Protein AF-A0A7J4DCW6-F1 (afdb_monomer_lite)

Foldseek 3Di:
DDWDKDAADVCPCVVPQFDPVVPPHTQIKTFDADPVRQDGPDIDGTPPHDPADPLVLLQQQLVLLCVLLVCLLVPQCLPLLLVVLLPQLLCLVLVCVVVVVVVVVVVDPDQLLVSSVVSLVVSLVVSLVVLVVVLVVVQQVSQCVGDDPDNGDPLSNLLSVQSSVLSSLSNLLLSLQLNLLCLLDSPCSSVVSVVLSVVQNVLSLCCLVPVVDPVSVVHLSNLSSLLSLLSCCVSPVNLSVSVVSCVVVVPPRCSSSSHDQRDPQVPPSHSVSSNVVSSVVSVVSSVVSSVSSSVSVVPPPPD

Secondary structure (DSSP, 8-state):
----EEE--SSSTTT----SS-SS-SSEEEEEE-TTSSSEEEEEE-TT---S--HHHHHHHHHHHHHHHHHIIIIIIIIIHHHHHHHHTTHHHHHHHHTTTHHHHTTS---HHHHHHHHHHHHHHHHHHHHHHHHHHHHHHHHHHSSSSSSS-TTHHHHHHHHHHHHHHHHHHHHHHHHHHHHH-TTTHHHHHHHHHHHHHHHHHHHHH-TT-SSGGGSHHHHHHHHHHHHHHHH-TTHHHHHHHHHHHT---SHHHH----S-STTS--HHHHHHHHHHHHHHHHHHHHHHHHHHHHGGG--

Structure (mmCIF, N/CA/C/O backbone):
data_AF-A0A7J4DCW6-F1
#
_entry.id   AF-A0A7J4DCW6-F1
#
loop_
_atom_site.group_PDB
_atom_site.id
_atom_site.type_symbol
_atom_site.label_atom_id
_atom_site.label_alt_id
_atom_site.label_comp_id
_atom_site.label_asym_id
_atom_site.label_entity_id
_atom_site.label_seq_id
_atom_site.pdbx_PDB_ins_code
_atom_site.Cartn_x
_atom_site.Cartn_y
_atom_site.Cartn_z
_atom_site.occupancy
_atom_site.B_iso_or_equiv
_atom_site.auth_seq_id
_atom_site.auth_comp_id
_atom_site.auth_asym_id
_atom_site.auth_atom_id
_atom_site.pdbx_PDB_model_num
ATOM 1 N N . SER A 1 1 ? 9.002 -14.316 -30.686 1.00 31.59 1 SER A N 1
ATOM 2 C CA . SER A 1 1 ? 10.257 -13.685 -30.267 1.00 31.59 1 SER A CA 1
ATOM 3 C C . SER A 1 1 ? 10.303 -12.310 -30.893 1.00 31.59 1 SER A C 1
ATOM 5 O O . SER A 1 1 ? 10.511 -12.196 -32.098 1.00 31.59 1 SER A O 1
ATOM 7 N N . GLU A 1 2 ? 9.981 -11.283 -30.118 1.00 27.67 2 GLU A N 1
ATOM 8 C CA . GLU A 1 2 ? 10.360 -9.926 -30.504 1.00 27.67 2 GLU A CA 1
ATOM 9 C C . GLU A 1 2 ? 11.879 -9.838 -30.350 1.00 27.67 2 GLU A C 1
ATOM 11 O O . GLU A 1 2 ? 12.428 -10.288 -29.349 1.00 27.67 2 GLU A O 1
ATOM 16 N N . ILE A 1 3 ? 12.549 -9.398 -31.410 1.00 38.78 3 ILE A N 1
ATOM 17 C CA . ILE A 1 3 ? 13.992 -9.187 -31.427 1.00 38.78 3 ILE A CA 1
ATOM 18 C C . ILE A 1 3 ? 14.157 -7.707 -31.102 1.00 38.78 3 ILE A C 1
ATOM 20 O O . ILE A 1 3 ? 13.810 -6.865 -31.930 1.00 38.78 3 ILE A O 1
ATOM 24 N N . GLY A 1 4 ? 14.592 -7.391 -29.884 1.00 41.19 4 GLY A N 1
ATOM 25 C CA . GLY A 1 4 ? 15.117 -6.061 -29.596 1.00 41.19 4 GLY A CA 1
ATOM 26 C C . GLY A 1 4 ? 16.449 -5.924 -30.324 1.00 41.19 4 GLY A C 1
ATOM 27 O O . GLY A 1 4 ? 17.291 -6.806 -30.190 1.00 41.19 4 GLY A O 1
ATOM 28 N N . THR A 1 5 ? 16.608 -4.878 -31.127 1.00 44.53 5 THR A N 1
ATOM 29 C CA . THR A 1 5 ? 17.874 -4.524 -31.783 1.00 44.53 5 THR A CA 1
ATOM 30 C C . THR A 1 5 ? 18.268 -3.139 -31.289 1.00 44.53 5 THR A C 1
ATOM 32 O O . THR A 1 5 ? 17.497 -2.194 -31.482 1.00 44.53 5 THR A O 1
ATOM 35 N N . GLU A 1 6 ? 19.432 -3.015 -30.665 1.00 48.97 6 GLU A N 1
ATOM 36 C CA . GLU A 1 6 ? 20.036 -1.734 -30.279 1.00 48.97 6 GLU A CA 1
ATOM 37 C C . GLU A 1 6 ? 21.214 -1.462 -31.230 1.00 48.97 6 GLU A C 1
ATOM 39 O O . GLU A 1 6 ? 21.935 -2.393 -31.589 1.00 48.97 6 GLU A O 1
ATOM 44 N N . ILE A 1 7 ? 21.336 -0.225 -31.726 1.00 50.09 7 ILE A N 1
ATOM 45 C CA . ILE A 1 7 ? 22.366 0.192 -32.693 1.00 50.09 7 ILE A CA 1
ATOM 46 C C . ILE A 1 7 ? 23.368 1.079 -31.945 1.00 50.09 7 ILE A C 1
ATOM 48 O O . ILE A 1 7 ? 22.949 2.060 -31.335 1.00 50.09 7 ILE A O 1
ATOM 52 N N . ASP A 1 8 ? 24.656 0.739 -32.032 1.00 52.12 8 ASP A N 1
ATOM 53 C CA . ASP A 1 8 ? 25.788 1.439 -31.400 1.00 52.12 8 ASP A CA 1
ATOM 54 C C . ASP A 1 8 ? 25.841 2.966 -31.696 1.00 52.12 8 ASP A C 1
ATOM 56 O O . ASP A 1 8 ? 25.678 3.395 -32.844 1.00 52.12 8 ASP A O 1
ATOM 60 N N . ASP A 1 9 ? 26.106 3.775 -30.655 1.00 54.44 9 ASP A N 1
ATOM 61 C CA . ASP A 1 9 ? 26.262 5.248 -30.674 1.00 54.44 9 ASP A CA 1
ATOM 62 C C . ASP A 1 9 ? 27.628 5.735 -30.118 1.00 54.44 9 ASP A C 1
ATOM 64 O O . ASP A 1 9 ? 27.879 6.942 -30.065 1.00 54.44 9 ASP A O 1
ATOM 68 N N . ASP A 1 10 ? 28.556 4.852 -29.714 1.00 54.44 10 ASP A N 1
ATOM 69 C CA . ASP A 1 10 ? 29.892 5.259 -29.231 1.00 54.44 10 ASP A CA 1
ATOM 70 C C . ASP A 1 10 ? 31.011 5.137 -30.288 1.00 54.44 10 ASP A C 1
ATOM 72 O O . ASP A 1 10 ? 32.070 5.775 -30.171 1.00 54.44 10 ASP A O 1
ATOM 76 N N . GLY A 1 11 ? 30.705 4.497 -31.420 1.00 53.34 11 GLY A N 1
ATOM 77 C CA . GLY A 1 11 ? 31.418 4.670 -32.681 1.00 53.34 11 GLY A CA 1
ATOM 78 C C . GLY A 1 11 ? 32.641 3.775 -32.854 1.00 53.34 11 GLY A C 1
ATOM 79 O O . GLY A 1 11 ? 33.440 4.014 -33.771 1.00 53.34 11 GLY A O 1
ATOM 80 N N . ASP A 1 12 ? 32.799 2.743 -32.031 1.00 58.38 12 ASP A N 1
ATOM 81 C CA . ASP A 1 12 ? 33.760 1.667 -32.267 1.00 58.38 12 ASP A CA 1
ATOM 82 C C . ASP A 1 12 ? 33.323 0.753 -33.429 1.00 58.38 12 ASP A C 1
ATOM 84 O O . ASP A 1 12 ? 34.172 0.319 -34.225 1.00 58.38 12 ASP A O 1
ATOM 88 N N . CYS A 1 13 ? 32.016 0.625 -33.661 1.00 56.69 13 CYS A N 1
ATOM 89 C CA . CYS A 1 13 ? 31.442 -0.135 -34.767 1.00 56.69 13 CYS A CA 1
ATOM 90 C C . CYS A 1 13 ? 31.379 0.642 -36.104 1.00 56.69 13 CYS A C 1
ATOM 92 O O . CYS A 1 13 ? 31.080 0.094 -37.170 1.00 56.69 13 CYS A O 1
ATOM 94 N N . LEU A 1 14 ? 31.808 1.913 -36.112 1.00 56.09 14 LEU A N 1
ATOM 95 C CA . LEU A 1 14 ? 32.054 2.696 -37.337 1.00 56.09 14 LEU A CA 1
ATOM 96 C C . LEU A 1 14 ? 33.362 2.310 -38.054 1.00 56.09 14 LEU A C 1
ATOM 98 O O . LEU A 1 14 ? 33.567 2.687 -39.213 1.00 56.09 14 LEU A O 1
ATOM 102 N N . LEU A 1 15 ? 34.273 1.596 -37.381 1.00 57.94 15 LEU A N 1
ATOM 103 C CA . LEU A 1 15 ? 35.588 1.233 -37.924 1.00 57.94 15 LEU A CA 1
ATOM 104 C C . LEU A 1 15 ? 35.603 -0.144 -38.605 1.00 57.94 15 LEU A C 1
ATOM 106 O O . LEU A 1 15 ? 36.366 -0.337 -39.556 1.00 57.94 15 LEU A O 1
ATOM 110 N N . LEU A 1 16 ? 34.769 -1.081 -38.150 1.00 62.56 16 LEU A N 1
ATOM 111 C CA . LEU A 1 16 ? 34.645 -2.444 -38.669 1.00 62.56 16 LEU A CA 1
ATOM 112 C C . LEU A 1 16 ? 33.187 -2.899 -38.535 1.00 62.56 16 LEU A C 1
ATOM 114 O O . LEU A 1 16 ? 32.745 -3.226 -37.445 1.00 62.56 16 LEU A O 1
ATOM 118 N N . MET A 1 17 ? 32.462 -2.946 -39.656 1.00 67.75 17 MET A N 1
ATOM 119 C CA . MET A 1 17 ? 31.100 -3.489 -39.703 1.00 67.75 17 MET A CA 1
ATOM 120 C C . MET A 1 17 ? 31.176 -5.016 -39.626 1.00 67.75 17 MET A C 1
ATOM 122 O O . MET A 1 17 ? 31.390 -5.668 -40.655 1.00 67.75 17 MET A O 1
ATOM 126 N N . ASN A 1 18 ? 31.089 -5.563 -38.414 1.00 68.12 18 ASN A N 1
ATOM 127 C CA . ASN A 1 18 ? 31.086 -7.001 -38.178 1.00 68.12 18 ASN A CA 1
ATOM 128 C C . ASN A 1 18 ? 29.654 -7.512 -37.968 1.00 68.12 18 ASN A C 1
ATOM 130 O O . ASN A 1 18 ? 28.820 -6.776 -37.462 1.00 68.12 18 ASN A O 1
ATOM 134 N N . ASP A 1 19 ? 29.391 -8.739 -38.410 1.00 71.25 19 ASP A N 1
ATOM 135 C CA . ASP A 1 19 ? 28.105 -9.452 -38.298 1.00 71.25 19 ASP A CA 1
ATOM 136 C C . ASP A 1 19 ? 28.452 -10.888 -37.870 1.00 71.25 19 ASP A C 1
ATOM 138 O O . ASP A 1 19 ? 28.440 -11.839 -38.661 1.00 71.25 19 ASP A O 1
ATOM 142 N N . ASP A 1 20 ? 28.932 -11.023 -36.632 1.00 72.00 20 ASP A N 1
ATOM 143 C CA . ASP A 1 20 ? 29.326 -12.312 -36.058 1.00 72.00 20 ASP A CA 1
ATOM 144 C C . ASP A 1 20 ? 28.089 -13.142 -35.699 1.00 72.00 20 ASP A C 1
ATOM 146 O O . ASP A 1 20 ? 28.111 -14.379 -35.777 1.00 72.00 20 ASP A O 1
ATOM 150 N N . ASN A 1 21 ? 26.992 -12.473 -35.347 1.00 71.25 21 ASN A N 1
ATOM 151 C CA . ASN A 1 21 ? 25.720 -13.090 -35.011 1.00 71.25 21 ASN A CA 1
ATOM 152 C C . ASN A 1 21 ? 24.930 -13.563 -36.262 1.00 71.25 21 ASN A C 1
ATOM 154 O O . ASN A 1 21 ? 24.002 -14.370 -36.128 1.00 71.25 21 ASN A O 1
ATOM 158 N N . ASN A 1 22 ? 25.374 -13.186 -37.472 1.00 73.44 22 ASN A N 1
ATOM 159 C CA . ASN A 1 22 ? 24.846 -13.562 -38.792 1.00 73.44 22 ASN A CA 1
ATOM 160 C C . ASN A 1 22 ? 23.353 -13.248 -38.986 1.00 73.44 22 ASN A C 1
ATOM 162 O O . ASN A 1 22 ? 22.637 -13.997 -39.669 1.00 73.44 22 ASN A O 1
ATOM 166 N N . ASN A 1 23 ? 22.856 -12.170 -38.387 1.00 72.94 23 ASN A N 1
ATOM 167 C CA . ASN A 1 23 ? 21.465 -11.748 -38.541 1.00 72.94 23 ASN A CA 1
ATOM 168 C C . ASN A 1 23 ? 21.254 -10.786 -39.730 1.00 72.94 23 ASN A C 1
ATOM 170 O O . ASN A 1 23 ? 20.106 -10.496 -40.086 1.00 72.94 23 ASN A O 1
ATOM 174 N N . GLY A 1 24 ? 22.336 -10.361 -40.394 1.00 72.31 24 GLY A N 1
ATOM 175 C CA . GLY A 1 24 ? 22.314 -9.456 -41.543 1.00 72.31 24 GLY A CA 1
ATOM 176 C C . GLY A 1 24 ? 22.225 -7.971 -41.184 1.00 72.31 24 GLY A C 1
ATOM 177 O O . GLY A 1 24 ? 22.070 -7.145 -42.091 1.00 72.31 24 GLY A O 1
ATOM 178 N N . ILE A 1 25 ? 22.310 -7.631 -39.900 1.00 69.56 25 ILE A N 1
ATOM 179 C CA . ILE A 1 25 ? 22.417 -6.282 -39.356 1.00 69.56 25 ILE A CA 1
ATOM 180 C C . ILE A 1 25 ? 23.803 -6.209 -38.710 1.00 69.56 25 ILE A C 1
ATOM 182 O O . ILE A 1 25 ? 24.016 -6.808 -37.669 1.00 69.56 25 ILE A O 1
ATOM 186 N N . PRO A 1 26 ? 24.773 -5.518 -39.326 1.00 68.69 26 PRO A N 1
ATOM 187 C CA . PRO A 1 26 ? 26.080 -5.390 -38.707 1.00 68.69 26 PRO A CA 1
ATOM 188 C C . PRO A 1 26 ? 25.979 -4.519 -37.455 1.00 68.69 26 PRO A C 1
ATOM 190 O O . PRO A 1 26 ? 25.271 -3.505 -37.487 1.00 68.69 26 PRO A O 1
ATOM 193 N N . CYS A 1 27 ? 26.785 -4.840 -36.445 1.00 68.44 27 CYS A N 1
ATOM 194 C CA . CYS A 1 27 ? 26.952 -4.042 -35.235 1.00 68.44 27 CYS A CA 1
ATOM 195 C C . CYS A 1 27 ? 25.700 -3.985 -34.358 1.00 68.44 27 CYS A C 1
ATOM 197 O O . CYS A 1 27 ? 25.292 -2.900 -33.935 1.00 68.44 27 CYS A O 1
ATOM 199 N N . ASP A 1 28 ? 25.082 -5.138 -34.100 1.00 65.19 28 ASP A N 1
ATOM 200 C CA . ASP A 1 28 ? 23.926 -5.214 -33.215 1.00 65.19 28 ASP A CA 1
ATOM 201 C C . ASP A 1 28 ? 24.014 -6.325 -32.155 1.00 65.19 28 ASP A C 1
ATOM 203 O O . ASP A 1 28 ? 24.876 -7.215 -32.160 1.00 65.19 28 ASP A O 1
ATOM 207 N N . VAL A 1 29 ? 23.107 -6.220 -31.183 1.00 68.50 29 VAL A N 1
ATOM 208 C CA . VAL A 1 29 ? 22.918 -7.205 -30.118 1.00 68.50 29 VAL A CA 1
ATOM 209 C C . VAL A 1 29 ? 21.534 -7.819 -30.245 1.00 68.50 29 VAL A C 1
ATOM 211 O O . VAL A 1 29 ? 20.523 -7.120 -30.314 1.00 68.50 29 VAL A O 1
ATOM 214 N N . ILE A 1 30 ? 21.489 -9.149 -30.237 1.00 70.06 30 ILE A N 1
ATOM 215 C CA . ILE A 1 30 ? 20.264 -9.939 -30.236 1.00 70.06 30 ILE A CA 1
ATOM 216 C C . ILE A 1 30 ? 19.999 -10.435 -28.821 1.00 70.06 30 ILE A C 1
ATOM 218 O O . ILE A 1 30 ? 20.722 -11.283 -28.288 1.00 70.06 30 ILE A O 1
ATOM 222 N N . TRP A 1 31 ? 18.882 -9.984 -28.264 1.00 71.69 31 TRP A N 1
ATOM 223 C CA . TRP A 1 31 ? 18.338 -10.491 -27.010 1.00 71.69 31 TRP A CA 1
ATOM 224 C C . TRP A 1 31 ? 17.365 -11.633 -27.309 1.00 71.69 31 TRP A C 1
ATOM 226 O O . TRP A 1 31 ? 16.289 -11.432 -27.879 1.00 71.69 31 TRP A O 1
ATOM 236 N N . VAL A 1 32 ? 17.739 -12.861 -26.952 1.00 69.94 32 VAL A N 1
ATOM 237 C CA . VAL A 1 32 ? 16.857 -14.024 -27.073 1.00 69.94 32 VAL A CA 1
ATOM 238 C C . VAL A 1 32 ? 16.034 -14.128 -25.798 1.00 69.94 32 VAL A C 1
ATOM 240 O O . VAL A 1 32 ? 16.525 -14.549 -24.752 1.00 69.94 32 VAL A O 1
ATOM 243 N N . LEU A 1 33 ? 14.770 -13.735 -25.905 1.00 71.31 33 LEU A N 1
ATOM 244 C CA . LEU A 1 33 ? 13.794 -13.852 -24.827 1.00 71.31 33 LEU A CA 1
ATOM 245 C C . LEU A 1 33 ? 13.221 -15.278 -24.745 1.00 71.31 33 LEU A C 1
ATOM 247 O O . LEU A 1 33 ? 13.149 -15.982 -25.761 1.00 71.31 33 LEU A O 1
ATOM 251 N N . ASP A 1 34 ? 12.779 -15.686 -23.554 1.00 71.06 34 ASP A N 1
ATOM 252 C CA . ASP A 1 34 ? 12.037 -16.938 -23.345 1.00 71.06 34 ASP A CA 1
ATOM 253 C C . ASP A 1 34 ? 10.701 -16.940 -24.124 1.00 71.06 34 ASP A C 1
ATOM 255 O O . ASP A 1 34 ? 10.259 -15.923 -24.665 1.00 71.06 34 ASP A O 1
ATOM 259 N N . ALA A 1 35 ? 10.031 -18.090 -24.200 1.00 68.94 35 ALA A N 1
ATOM 260 C CA . ALA A 1 35 ? 8.748 -18.274 -24.874 1.00 68.94 35 ALA A CA 1
ATOM 261 C C . ALA A 1 35 ? 7.665 -17.282 -24.408 1.00 68.94 35 ALA A C 1
ATOM 263 O O . ALA A 1 35 ? 6.811 -16.910 -25.217 1.00 68.94 35 ALA A O 1
ATOM 264 N N . ASP A 1 36 ? 7.736 -16.844 -23.149 1.00 61.50 36 ASP A N 1
ATOM 265 C CA . ASP A 1 36 ? 6.826 -15.866 -22.547 1.00 61.50 36 ASP A CA 1
ATOM 266 C C . ASP A 1 36 ? 7.243 -14.402 -22.803 1.00 61.50 36 ASP A C 1
ATOM 268 O O . ASP A 1 36 ? 6.443 -13.498 -22.595 1.00 61.50 36 ASP A O 1
ATOM 272 N N . GLY A 1 37 ? 8.449 -14.153 -23.332 1.00 60.59 37 GLY A N 1
ATOM 273 C CA . GLY A 1 37 ? 8.944 -12.812 -23.674 1.00 60.59 37 GLY A CA 1
ATOM 274 C C . GLY A 1 37 ? 9.479 -11.994 -22.494 1.00 60.59 37 GLY A C 1
ATOM 275 O O . GLY A 1 37 ? 9.937 -10.874 -22.699 1.00 60.59 37 GLY A O 1
ATOM 276 N N . ASP A 1 38 ? 9.455 -12.553 -21.282 1.00 59.94 38 ASP A N 1
ATOM 277 C CA . ASP A 1 38 ? 9.681 -11.803 -20.041 1.00 59.94 38 ASP A CA 1
ATOM 278 C C . ASP A 1 38 ? 11.107 -11.937 -19.472 1.00 59.94 38 ASP A C 1
ATOM 280 O O . ASP A 1 38 ? 11.523 -11.091 -18.683 1.00 59.94 38 ASP A O 1
ATOM 284 N N . GLU A 1 39 ? 11.885 -12.941 -19.887 1.00 61.22 39 GLU A N 1
ATOM 285 C CA . GLU A 1 39 ? 13.240 -13.216 -19.380 1.00 61.22 39 GLU A CA 1
ATOM 286 C C . GLU A 1 39 ? 14.257 -13.334 -20.525 1.00 61.22 39 GLU A C 1
ATOM 288 O O . GLU A 1 39 ? 13.963 -13.934 -21.561 1.00 61.22 39 GLU A O 1
ATOM 293 N N . ILE A 1 40 ? 15.458 -12.773 -20.336 1.00 65.94 40 ILE A N 1
ATOM 294 C CA . ILE A 1 40 ? 16.571 -12.873 -21.292 1.00 65.94 40 ILE A CA 1
ATOM 295 C C . ILE A 1 40 ? 17.283 -14.212 -21.072 1.00 65.94 40 ILE A C 1
ATOM 297 O O . ILE A 1 40 ? 17.908 -14.434 -20.038 1.00 65.94 40 ILE A O 1
ATOM 301 N N . VAL A 1 41 ? 17.200 -15.105 -22.058 1.00 72.25 41 VAL A N 1
ATOM 302 C CA . VAL A 1 41 ? 17.778 -16.458 -21.999 1.00 72.25 41 VAL A CA 1
ATOM 303 C C . VAL A 1 41 ? 19.192 -16.490 -22.573 1.00 72.25 41 VAL A C 1
ATOM 305 O O . VAL A 1 41 ? 20.053 -17.221 -22.083 1.00 72.25 41 VAL A O 1
ATOM 308 N N . GLU A 1 42 ? 19.440 -15.721 -23.631 1.00 70.06 42 GLU A N 1
ATOM 309 C CA . GLU A 1 42 ? 20.725 -15.685 -24.325 1.00 70.06 42 GLU A CA 1
ATOM 310 C C . GLU A 1 42 ? 20.943 -14.297 -24.939 1.00 70.06 42 GLU A C 1
ATOM 312 O O . GLU A 1 42 ? 20.023 -13.716 -25.516 1.00 70.06 42 GLU A O 1
ATOM 317 N N . ILE A 1 43 ? 22.168 -13.787 -24.833 1.00 70.19 43 ILE A N 1
ATOM 318 C CA . ILE A 1 43 ? 22.612 -12.556 -25.491 1.00 70.19 43 ILE A CA 1
ATOM 319 C C . ILE A 1 43 ? 23.593 -12.978 -26.584 1.00 70.19 43 ILE A C 1
ATOM 321 O O . ILE A 1 43 ? 24.572 -13.673 -26.299 1.00 70.19 43 ILE A O 1
ATOM 325 N N . ARG A 1 44 ? 23.317 -12.612 -27.839 1.00 70.94 44 ARG A N 1
ATOM 326 C CA . ARG A 1 44 ? 24.251 -12.794 -28.961 1.00 70.94 44 ARG A CA 1
ATOM 327 C C . ARG A 1 44 ? 24.615 -11.429 -29.517 1.00 70.94 44 ARG A C 1
ATOM 329 O O . ARG A 1 44 ? 23.777 -10.796 -30.149 1.00 70.94 44 ARG A O 1
ATOM 336 N N . ALA A 1 45 ? 25.848 -11.011 -29.287 1.00 65.31 45 ALA A N 1
ATOM 337 C CA . ALA A 1 45 ? 26.368 -9.731 -29.743 1.00 65.31 45 ALA A CA 1
ATOM 338 C C . ALA A 1 45 ? 27.421 -9.918 -30.840 1.00 65.31 45 ALA A C 1
ATOM 340 O O . ALA A 1 45 ? 28.113 -10.943 -30.877 1.00 65.31 45 ALA A O 1
ATOM 341 N N . ASP A 1 46 ? 27.542 -8.923 -31.715 1.00 68.94 46 ASP A N 1
ATOM 342 C CA . ASP A 1 46 ? 28.689 -8.795 -32.611 1.00 68.94 46 ASP A CA 1
ATOM 343 C C . ASP A 1 46 ? 29.942 -8.303 -31.864 1.00 68.94 46 ASP A C 1
ATOM 345 O O . ASP A 1 46 ? 29.871 -7.676 -30.807 1.00 68.94 46 ASP A O 1
ATOM 349 N N . TYR A 1 47 ? 31.130 -8.598 -32.399 1.00 62.56 47 TYR A N 1
ATOM 350 C CA . TYR A 1 47 ? 32.392 -8.154 -31.807 1.00 62.56 47 TYR A CA 1
ATOM 351 C C . TYR A 1 47 ? 32.533 -6.625 -31.804 1.00 62.56 47 TYR A C 1
ATOM 353 O O . TYR A 1 47 ? 32.444 -6.007 -32.863 1.00 62.56 47 TYR A O 1
ATOM 361 N N . LEU A 1 48 ? 32.889 -6.062 -30.637 1.00 56.81 48 LEU A N 1
ATOM 362 C CA . LEU A 1 48 ? 32.999 -4.613 -30.384 1.00 56.81 48 LEU A CA 1
ATOM 363 C C . LEU A 1 48 ? 31.664 -3.874 -30.546 1.00 56.81 48 LEU A C 1
ATOM 365 O O . LEU A 1 48 ? 31.632 -2.787 -31.101 1.00 56.81 48 LEU A O 1
ATOM 369 N N . VAL A 1 49 ? 30.567 -4.483 -30.095 1.00 60.69 49 VAL A N 1
ATOM 370 C CA . VAL A 1 49 ? 29.318 -3.760 -29.851 1.00 60.69 49 VAL A CA 1
ATOM 371 C C . VAL A 1 49 ? 29.210 -3.489 -28.358 1.00 60.69 49 VAL A C 1
ATOM 373 O O . VAL A 1 49 ? 29.505 -4.367 -27.542 1.00 60.69 49 VAL A O 1
ATOM 376 N N . ASN A 1 50 ? 28.801 -2.275 -28.000 1.00 57.53 50 ASN A N 1
ATOM 377 C CA . ASN A 1 50 ? 28.437 -1.957 -26.632 1.00 57.53 50 ASN A CA 1
ATOM 378 C C . ASN A 1 50 ? 27.129 -2.687 -26.278 1.00 57.53 50 ASN A C 1
ATOM 380 O O . ASN A 1 50 ? 26.058 -2.350 -26.778 1.00 57.53 50 ASN A O 1
ATOM 384 N N . GLU A 1 51 ? 27.242 -3.742 -25.469 1.00 57.16 51 GLU A N 1
ATOM 385 C CA . GLU A 1 51 ? 26.112 -4.560 -25.003 1.00 57.16 51 GLU A CA 1
ATOM 386 C C . GLU A 1 51 ? 25.296 -3.867 -23.901 1.00 57.16 51 GLU A C 1
ATOM 388 O O . GLU A 1 51 ? 24.231 -4.362 -23.519 1.00 57.16 51 GLU A O 1
ATOM 393 N N . ASP A 1 52 ? 25.795 -2.742 -23.381 1.00 58.75 52 ASP A N 1
ATOM 394 C CA . ASP A 1 52 ? 25.163 -2.016 -22.296 1.00 58.75 52 ASP A CA 1
ATOM 395 C C . ASP A 1 52 ? 24.023 -1.150 -22.865 1.00 58.75 52 ASP A C 1
ATOM 397 O O . ASP A 1 52 ? 24.269 -0.312 -23.738 1.00 58.75 52 ASP A O 1
ATOM 401 N N . PRO A 1 53 ? 22.781 -1.280 -22.361 1.00 60.25 53 PRO A N 1
ATOM 402 C CA . PRO A 1 53 ? 21.708 -0.370 -22.746 1.00 60.25 53 PRO A CA 1
ATOM 403 C C . PRO A 1 53 ? 22.120 1.063 -22.414 1.00 60.25 53 PRO A C 1
ATOM 405 O O . PRO A 1 53 ? 22.790 1.272 -21.397 1.00 60.25 53 PRO A O 1
ATOM 408 N N . ALA A 1 54 ? 21.690 2.047 -23.212 1.00 67.25 54 ALA A N 1
ATOM 409 C CA . ALA A 1 54 ? 22.035 3.460 -23.015 1.00 67.25 54 ALA A CA 1
ATOM 410 C C . ALA A 1 54 ? 21.974 3.873 -21.525 1.00 67.25 54 ALA A C 1
ATOM 412 O O . ALA A 1 54 ? 20.900 4.134 -20.972 1.00 67.25 54 ALA A O 1
ATOM 413 N N . GLU A 1 55 ? 23.143 3.940 -20.866 1.00 67.69 55 GLU A N 1
ATOM 414 C CA . GLU A 1 55 ? 23.251 3.960 -19.394 1.00 67.69 55 GLU A CA 1
ATOM 415 C C . GLU A 1 55 ? 22.432 5.111 -18.796 1.00 67.69 55 GLU A C 1
ATOM 417 O O . GLU A 1 55 ? 21.746 4.968 -17.784 1.00 67.69 55 GLU A O 1
ATOM 422 N N . SER A 1 56 ? 22.440 6.261 -19.473 1.00 71.00 56 SER A N 1
ATOM 423 C CA . SER A 1 56 ? 21.694 7.449 -19.056 1.00 71.00 56 SER A CA 1
ATOM 424 C C . SER A 1 56 ? 20.168 7.274 -19.084 1.00 71.00 56 SER A C 1
ATOM 426 O O . SER A 1 56 ? 19.481 7.782 -18.192 1.00 71.00 56 SER A O 1
ATOM 428 N N . GLU A 1 57 ? 19.632 6.541 -20.060 1.00 77.12 57 GLU A N 1
ATOM 429 C CA . GLU A 1 57 ? 18.200 6.264 -20.183 1.00 77.12 57 GLU A CA 1
ATOM 430 C C . GLU A 1 57 ? 17.778 5.196 -19.175 1.00 77.12 57 GLU A C 1
ATOM 432 O O . GLU A 1 57 ? 16.805 5.387 -18.439 1.00 77.12 57 GLU A O 1
ATOM 437 N N . TYR A 1 58 ? 18.573 4.130 -19.051 1.00 81.12 58 TYR A N 1
ATOM 438 C CA . TYR A 1 58 ? 18.365 3.083 -18.057 1.00 81.12 58 TYR A CA 1
ATOM 439 C C . TYR A 1 58 ? 18.360 3.645 -16.627 1.00 81.12 58 TYR A C 1
ATOM 441 O O . TYR A 1 58 ? 17.432 3.385 -15.854 1.00 81.12 58 TYR A O 1
ATOM 449 N N . VAL A 1 59 ? 19.358 4.458 -16.262 1.00 81.19 59 VAL A N 1
ATOM 450 C CA . VAL A 1 59 ? 19.444 5.085 -14.933 1.00 81.19 59 VAL A CA 1
ATOM 451 C C . VAL A 1 59 ? 18.266 6.033 -14.706 1.00 81.19 59 VAL A C 1
ATOM 453 O O . VAL A 1 59 ? 17.684 6.039 -13.616 1.00 81.19 59 VAL A O 1
ATOM 456 N N . GLY A 1 60 ? 17.866 6.800 -15.726 1.00 83.31 60 GLY A N 1
ATOM 457 C CA . GLY A 1 60 ? 16.685 7.659 -15.674 1.00 83.31 60 GLY A CA 1
ATOM 458 C C . GLY A 1 60 ? 15.417 6.869 -15.349 1.00 83.31 60 GLY A C 1
ATOM 459 O O . GLY A 1 60 ? 14.732 7.167 -14.366 1.00 83.31 60 GLY A O 1
ATOM 460 N N . GLU A 1 61 ? 15.141 5.820 -16.117 1.00 85.56 61 GLU A N 1
ATOM 461 C CA . GLU A 1 61 ? 13.948 4.985 -15.976 1.00 85.56 61 GLU A CA 1
ATOM 462 C C . GLU A 1 61 ? 13.933 4.194 -14.662 1.00 85.56 61 GLU A C 1
ATOM 464 O O . GLU A 1 61 ? 12.947 4.215 -13.917 1.00 85.56 61 GLU A O 1
ATOM 469 N N . SER A 1 62 ? 15.051 3.551 -14.323 1.00 87.12 62 SER A N 1
ATOM 470 C CA . SER A 1 62 ? 15.206 2.798 -13.079 1.00 87.12 62 SER A CA 1
ATOM 471 C C . SER A 1 62 ? 15.028 3.696 -11.851 1.00 87.12 62 SER A C 1
ATOM 473 O O . SER A 1 62 ? 14.331 3.329 -10.896 1.00 87.12 62 SER A O 1
ATOM 475 N N . SER A 1 63 ? 15.587 4.912 -11.876 1.00 88.19 63 SER A N 1
ATOM 476 C CA . SER A 1 63 ? 15.432 5.873 -10.779 1.00 88.19 63 SER A CA 1
ATOM 477 C C . SER A 1 63 ? 13.982 6.337 -10.614 1.00 88.19 63 SER A C 1
ATOM 479 O O . SER A 1 63 ? 13.493 6.417 -9.483 1.00 88.19 63 SER A O 1
ATOM 481 N N . HIS A 1 64 ? 13.263 6.565 -11.718 1.00 90.88 64 HIS A N 1
ATOM 482 C CA . HIS A 1 64 ? 11.853 6.961 -11.709 1.00 90.88 64 HIS A CA 1
ATOM 483 C C . HIS A 1 64 ? 10.953 5.863 -11.133 1.00 90.88 64 HIS A C 1
ATOM 485 O O . HIS A 1 64 ? 10.173 6.115 -10.208 1.00 90.88 64 HIS A O 1
ATOM 491 N N . ARG A 1 65 ? 11.114 4.615 -11.592 1.00 91.25 65 ARG A N 1
ATOM 492 C CA . ARG A 1 65 ? 10.381 3.459 -11.044 1.00 91.25 65 ARG A CA 1
ATOM 493 C C . ARG A 1 65 ? 10.687 3.254 -9.571 1.00 91.25 65 ARG A C 1
ATOM 495 O O . ARG A 1 65 ? 9.771 3.089 -8.762 1.00 91.25 65 ARG A O 1
ATOM 502 N N . THR A 1 66 ? 11.963 3.338 -9.205 1.00 91.56 66 THR A N 1
ATOM 503 C CA . THR A 1 66 ? 12.386 3.217 -7.810 1.00 91.56 66 THR A CA 1
ATOM 504 C C . THR A 1 66 ? 11.768 4.306 -6.941 1.00 91.56 66 THR A C 1
ATOM 506 O O . THR A 1 66 ? 11.307 4.019 -5.837 1.00 91.56 66 THR A O 1
ATOM 509 N N . PHE A 1 67 ? 11.688 5.544 -7.432 1.00 92.81 67 PHE A N 1
ATOM 510 C CA . PHE A 1 67 ? 11.038 6.634 -6.714 1.00 92.81 67 PHE A CA 1
ATOM 511 C C . PHE A 1 67 ? 9.554 6.347 -6.462 1.00 92.81 67 PHE A C 1
ATOM 513 O O . PHE A 1 67 ? 9.085 6.515 -5.332 1.00 92.81 67 PHE A O 1
ATOM 520 N N . ILE A 1 68 ? 8.817 5.884 -7.475 1.00 94.12 68 ILE A N 1
ATOM 521 C CA . ILE A 1 68 ? 7.386 5.573 -7.349 1.00 94.12 68 ILE A CA 1
ATOM 522 C C . ILE A 1 68 ? 7.168 4.421 -6.363 1.00 94.12 68 ILE A C 1
ATOM 524 O O . ILE A 1 68 ? 6.392 4.558 -5.412 1.00 94.12 68 ILE A O 1
ATOM 528 N N . ILE A 1 69 ? 7.883 3.308 -6.538 1.00 93.56 69 ILE A N 1
ATOM 529 C CA . ILE A 1 69 ? 7.732 2.112 -5.699 1.00 93.56 69 ILE A CA 1
ATOM 530 C C . ILE A 1 69 ? 8.187 2.402 -4.268 1.00 93.56 69 ILE A C 1
ATOM 532 O O . ILE A 1 69 ? 7.464 2.114 -3.311 1.00 93.56 69 ILE A O 1
ATOM 536 N N . GLY A 1 70 ? 9.354 3.027 -4.109 1.00 93.25 70 GLY A N 1
ATOM 537 C CA . GLY A 1 70 ? 9.913 3.388 -2.812 1.00 93.25 70 GLY A CA 1
ATOM 538 C C . GLY A 1 70 ? 9.011 4.351 -2.048 1.00 93.25 70 GLY A C 1
ATOM 539 O O . GLY A 1 70 ? 8.704 4.110 -0.879 1.00 93.25 70 GLY A O 1
ATOM 540 N N . THR A 1 71 ? 8.497 5.392 -2.708 1.00 94.56 71 THR A N 1
ATOM 541 C CA . THR A 1 71 ? 7.551 6.330 -2.083 1.00 94.56 71 THR A CA 1
ATOM 542 C C . THR A 1 71 ? 6.233 5.638 -1.734 1.00 94.56 71 THR A C 1
ATOM 544 O O . THR A 1 71 ? 5.712 5.832 -0.634 1.00 94.56 71 THR A O 1
ATOM 547 N N . GLY A 1 72 ? 5.702 4.787 -2.613 1.00 93.94 72 GLY A N 1
ATOM 548 C CA . GLY A 1 72 ? 4.478 4.029 -2.357 1.00 93.94 72 GLY A CA 1
ATOM 549 C C . GLY A 1 72 ? 4.587 3.094 -1.151 1.00 93.94 72 GLY A C 1
ATOM 550 O O . GLY A 1 72 ? 3.736 3.107 -0.259 1.00 93.94 72 GLY A O 1
ATOM 551 N N . LYS A 1 73 ? 5.668 2.320 -1.069 1.00 94.62 73 LYS A N 1
ATOM 552 C CA . LYS A 1 73 ? 5.902 1.373 0.027 1.00 94.62 73 LYS A CA 1
ATOM 553 C C . LYS A 1 73 ? 6.232 2.076 1.344 1.00 94.62 73 LYS A C 1
ATOM 555 O O . LYS A 1 73 ? 5.590 1.816 2.362 1.00 94.62 73 LYS A O 1
ATOM 560 N N . MET A 1 74 ? 7.207 2.987 1.333 1.00 93.94 74 MET A N 1
ATOM 561 C CA . MET A 1 74 ? 7.697 3.640 2.550 1.00 93.94 74 MET A CA 1
ATOM 562 C C . MET A 1 74 ? 6.717 4.694 3.064 1.00 93.94 74 MET A C 1
ATOM 564 O O . MET A 1 74 ? 6.324 4.660 4.228 1.00 93.94 74 MET A O 1
ATOM 568 N N . ALA A 1 75 ? 6.317 5.644 2.215 1.00 94.38 75 ALA A N 1
ATOM 569 C CA . ALA A 1 75 ? 5.518 6.779 2.657 1.00 94.38 75 ALA A CA 1
ATOM 570 C C . ALA A 1 75 ? 4.039 6.412 2.781 1.00 94.38 75 ALA A C 1
ATOM 572 O O . ALA A 1 75 ? 3.443 6.648 3.830 1.00 94.38 75 ALA A O 1
ATOM 573 N N . PHE A 1 76 ? 3.437 5.814 1.751 1.00 95.44 76 PHE A N 1
ATOM 574 C CA . PHE A 1 76 ? 1.997 5.553 1.763 1.00 95.44 76 PHE A CA 1
ATOM 575 C C . PHE A 1 76 ? 1.624 4.352 2.631 1.00 95.44 76 PHE A C 1
ATOM 577 O O . PHE A 1 76 ? 0.810 4.497 3.541 1.00 95.44 76 PHE A O 1
ATOM 584 N N . VAL A 1 77 ? 2.235 3.187 2.415 1.00 94.50 77 VAL A N 1
ATOM 585 C CA . VAL A 1 77 ? 1.872 1.982 3.176 1.00 94.50 77 VAL A CA 1
ATOM 586 C C . VAL A 1 77 ? 2.464 1.991 4.582 1.00 94.50 77 VAL A C 1
ATOM 588 O O . VAL A 1 77 ? 1.717 1.874 5.553 1.00 94.50 77 VAL A O 1
ATOM 591 N N . MET A 1 78 ? 3.783 2.144 4.725 1.00 93.81 78 MET A N 1
ATOM 592 C CA . MET A 1 78 ? 4.416 1.999 6.040 1.00 93.81 78 MET A CA 1
ATOM 593 C C . MET A 1 78 ? 4.228 3.218 6.942 1.00 93.81 78 MET A C 1
ATOM 595 O O . MET A 1 78 ? 3.866 3.054 8.101 1.00 93.81 78 MET A O 1
ATOM 599 N N . LEU A 1 79 ? 4.436 4.443 6.454 1.00 93.50 79 LEU A N 1
ATOM 600 C CA . LEU A 1 79 ? 4.250 5.626 7.297 1.00 93.50 79 LEU A CA 1
ATOM 601 C C . LEU A 1 79 ? 2.764 5.987 7.431 1.00 93.50 79 LEU A C 1
ATOM 603 O O . LEU A 1 79 ? 2.193 5.886 8.517 1.00 93.50 79 LEU A O 1
ATOM 607 N N . LEU A 1 80 ? 2.106 6.395 6.346 1.00 94.75 80 LEU A N 1
ATOM 608 C CA . LEU A 1 80 ? 0.722 6.869 6.418 1.00 94.75 80 LEU A CA 1
ATOM 609 C C . LEU A 1 80 ? -0.241 5.736 6.804 1.00 94.75 80 LEU A C 1
ATOM 611 O O . LEU A 1 80 ? -1.096 5.935 7.667 1.00 94.75 80 LEU A O 1
ATOM 615 N N . GLY A 1 81 ? -0.063 4.542 6.239 1.00 93.19 81 GLY A N 1
ATOM 616 C CA . GLY A 1 81 ? -0.901 3.380 6.518 1.00 93.19 81 GLY A CA 1
ATOM 617 C C . GLY A 1 81 ? -0.846 2.907 7.972 1.00 93.19 81 GLY A C 1
ATOM 618 O O . GLY A 1 81 ? -1.885 2.519 8.493 1.00 93.19 81 GLY A O 1
ATOM 619 N N . ILE A 1 82 ? 0.298 2.993 8.662 1.00 93.88 82 ILE A N 1
ATOM 620 C CA . ILE A 1 82 ? 0.423 2.577 10.075 1.00 93.88 82 ILE A CA 1
ATOM 621 C C . ILE A 1 82 ? 0.057 3.718 11.034 1.00 93.88 82 ILE A C 1
ATOM 623 O O . ILE A 1 82 ? -0.668 3.498 12.010 1.00 93.88 82 ILE A O 1
ATOM 627 N N . PHE A 1 83 ? 0.537 4.942 10.786 1.00 91.50 83 PHE A N 1
ATOM 628 C CA . PHE A 1 83 ? 0.404 6.042 11.748 1.00 91.50 83 PHE A CA 1
ATOM 629 C C . PHE A 1 83 ? -0.951 6.753 11.694 1.00 91.50 83 PHE A C 1
ATOM 631 O O . PHE A 1 83 ? -1.464 7.142 12.744 1.00 91.50 83 PHE A O 1
ATOM 638 N N . ILE A 1 84 ? -1.579 6.908 10.521 1.00 93.00 84 ILE A N 1
ATOM 639 C CA . ILE A 1 84 ? -2.896 7.566 10.438 1.00 93.00 84 ILE A CA 1
ATOM 640 C C . ILE A 1 84 ? -3.949 6.816 11.277 1.00 93.00 84 ILE A C 1
ATOM 642 O O . ILE A 1 84 ? -4.624 7.459 12.089 1.00 93.00 84 ILE A O 1
ATOM 646 N N . PRO A 1 85 ? -4.109 5.482 11.155 1.00 92.38 85 PRO A N 1
ATOM 647 C CA . PRO A 1 85 ? -5.056 4.749 11.989 1.00 92.38 85 PRO A CA 1
ATOM 648 C C . PRO A 1 85 ? -4.687 4.774 13.475 1.00 92.38 85 PRO A C 1
ATOM 650 O O . PRO A 1 85 ? -5.587 4.800 14.313 1.00 92.38 85 PRO A O 1
ATOM 653 N N . LEU A 1 86 ? -3.393 4.804 13.819 1.00 90.25 86 LEU A N 1
ATOM 654 C CA . LEU A 1 86 ? -2.942 4.852 15.214 1.00 90.25 86 LEU A CA 1
ATOM 655 C C . LEU A 1 86 ? -3.498 6.079 15.950 1.00 90.25 86 LEU A C 1
ATOM 657 O O . LEU A 1 86 ? -3.926 5.960 17.096 1.00 90.25 86 LEU A O 1
ATOM 661 N N . PHE A 1 87 ? -3.523 7.241 15.291 1.00 86.38 87 PHE A N 1
ATOM 662 C CA . PHE A 1 87 ? -4.023 8.478 15.893 1.00 86.38 87 PHE A CA 1
ATOM 663 C C . PHE A 1 87 ? -5.529 8.676 15.713 1.00 86.38 87 PHE A C 1
ATOM 665 O O . PHE A 1 87 ? -6.198 9.121 16.643 1.00 86.38 87 PHE A O 1
ATOM 672 N N . LEU A 1 88 ? -6.078 8.350 14.539 1.00 88.06 88 LEU A N 1
ATOM 673 C CA . LEU A 1 88 ? -7.479 8.644 14.226 1.00 88.06 88 LEU A CA 1
ATOM 674 C C . LEU A 1 88 ? -8.435 7.520 14.625 1.00 88.06 88 LEU A C 1
ATOM 676 O O . LEU A 1 88 ? -9.498 7.809 15.163 1.00 88.06 88 LEU A O 1
ATOM 680 N N . ALA A 1 89 ? -8.091 6.254 14.370 1.00 81.50 89 ALA A N 1
ATOM 681 C CA . ALA A 1 89 ? -9.018 5.136 14.569 1.00 81.50 89 ALA A CA 1
ATOM 682 C C . ALA A 1 89 ? -9.095 4.686 16.034 1.00 81.50 89 ALA A C 1
ATOM 684 O O . ALA A 1 89 ? -10.149 4.262 16.507 1.00 81.50 89 ALA A O 1
ATOM 685 N N . LEU A 1 90 ? -7.993 4.821 16.772 1.00 80.88 90 LEU A N 1
ATOM 686 C CA . LEU A 1 90 ? -7.904 4.432 18.179 1.00 80.88 90 LEU A CA 1
ATOM 687 C C . LEU A 1 90 ? -8.827 5.256 19.093 1.00 80.88 90 LEU A C 1
ATOM 689 O O . LEU A 1 90 ? -9.431 4.709 20.018 1.00 80.88 90 LEU A O 1
ATOM 693 N N . GLY A 1 91 ? -8.958 6.558 18.823 1.00 72.56 91 GLY A N 1
ATOM 694 C CA . GLY A 1 91 ? -9.813 7.471 19.589 1.00 72.56 91 GLY A CA 1
ATOM 695 C C . GLY A 1 91 ? -11.307 7.334 19.280 1.00 72.56 91 GLY A C 1
ATOM 696 O O . GLY A 1 91 ? -12.134 7.803 20.055 1.00 72.56 91 GLY A O 1
ATOM 697 N N . LEU A 1 92 ? -11.683 6.647 18.191 1.00 73.31 92 LEU A N 1
ATOM 698 C CA . LEU A 1 92 ? -13.076 6.605 17.727 1.00 73.31 92 LEU A CA 1
ATOM 699 C C . LEU A 1 92 ? -14.038 6.023 18.753 1.00 73.31 92 LEU A C 1
ATOM 701 O O . LEU A 1 92 ? -15.187 6.433 18.786 1.00 73.31 92 LEU A O 1
ATOM 705 N N . VAL A 1 93 ? -13.622 5.031 19.534 1.00 67.12 93 VAL A N 1
ATOM 706 C CA . VAL A 1 93 ? -14.513 4.323 20.472 1.00 67.12 93 VAL A CA 1
ATOM 707 C C . VAL A 1 93 ? -13.985 4.384 21.902 1.00 67.12 93 VAL A C 1
ATOM 709 O O . VAL A 1 93 ? -14.757 4.302 22.862 1.00 67.12 93 VAL A O 1
ATOM 712 N N . ARG A 1 94 ? -12.673 4.567 22.063 1.00 73.00 94 ARG A N 1
ATOM 713 C CA . ARG A 1 94 ? -12.026 4.591 23.369 1.00 73.00 94 ARG A CA 1
ATOM 714 C C . ARG A 1 94 ? -12.504 5.757 24.229 1.00 73.00 94 ARG A C 1
ATOM 716 O O . ARG A 1 94 ? -12.889 5.510 25.367 1.00 73.00 94 ARG A O 1
ATOM 723 N N . ASP A 1 95 ? -12.536 6.974 23.694 1.00 69.50 95 ASP A N 1
ATOM 724 C CA . ASP A 1 95 ? -12.854 8.171 24.484 1.00 69.50 95 ASP A CA 1
ATOM 725 C C . ASP A 1 95 ? -14.273 8.097 25.070 1.00 69.50 95 ASP A C 1
ATOM 727 O O . ASP A 1 95 ? -14.519 8.487 26.208 1.00 69.50 95 ASP A O 1
ATOM 731 N N . GLU A 1 96 ? -15.219 7.512 24.339 1.00 67.75 96 GLU A N 1
ATOM 732 C CA . GLU A 1 96 ? -16.587 7.288 24.828 1.00 67.75 96 GLU A CA 1
ATOM 733 C 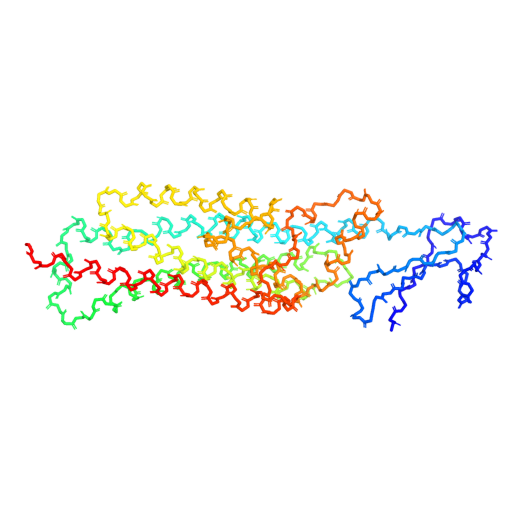C . GLU A 1 96 ? -16.691 6.132 25.828 1.00 67.75 96 GLU A C 1
ATOM 735 O O . GLU A 1 96 ? -17.544 6.147 26.720 1.00 67.75 96 GLU A O 1
ATOM 740 N N . THR A 1 97 ? -15.811 5.139 25.701 1.00 66.94 97 THR A N 1
ATOM 741 C CA . THR A 1 97 ? -15.709 4.028 26.653 1.00 66.94 97 THR A CA 1
ATOM 742 C C . THR A 1 97 ? -15.101 4.501 27.976 1.00 66.94 97 THR A C 1
ATOM 744 O O . THR A 1 97 ? -15.578 4.106 29.037 1.00 66.94 97 THR A O 1
ATOM 747 N N . GLU A 1 98 ? -14.085 5.369 27.938 1.00 67.69 98 GLU A N 1
ATOM 748 C CA . GLU A 1 98 ? -13.458 5.947 29.135 1.00 67.69 98 GLU A CA 1
ATOM 749 C C . GLU A 1 98 ? -14.367 6.957 29.840 1.00 67.69 98 GLU A C 1
ATOM 751 O O . GLU A 1 98 ? -14.453 6.946 31.067 1.00 67.69 98 GLU A O 1
ATOM 756 N N . ASN A 1 99 ? -15.097 7.780 29.083 1.00 68.19 99 ASN A N 1
ATOM 757 C CA . ASN A 1 99 ? -16.005 8.787 29.640 1.00 68.19 99 ASN A CA 1
ATOM 758 C C . ASN A 1 99 ? -17.335 8.205 30.160 1.00 68.19 99 ASN A C 1
ATOM 760 O O . ASN A 1 99 ? -18.166 8.947 30.683 1.00 68.19 99 ASN A O 1
ATOM 764 N N . GLY A 1 100 ? -17.577 6.897 29.999 1.00 66.31 100 GLY A N 1
ATOM 765 C CA . GLY A 1 100 ? -18.806 6.231 30.448 1.00 66.31 100 GLY A CA 1
ATOM 766 C C . GLY A 1 100 ? -20.075 6.683 29.713 1.00 66.31 100 GLY A C 1
ATOM 767 O O . GLY A 1 100 ? -21.184 6.314 30.102 1.00 66.31 100 GLY A O 1
ATOM 768 N N . THR A 1 101 ? -19.942 7.462 28.635 1.00 68.62 101 THR A N 1
ATOM 769 C CA . THR A 1 101 ? -21.078 7.973 27.854 1.00 68.62 101 THR A CA 1
ATOM 770 C C . THR A 1 101 ? -21.676 6.920 26.921 1.00 68.62 101 THR A C 1
ATOM 772 O O . THR A 1 101 ? -22.779 7.104 26.403 1.00 68.62 101 THR A O 1
ATOM 775 N N . LEU A 1 102 ? -21.001 5.776 26.772 1.00 63.59 102 LEU A N 1
ATOM 776 C CA . LEU A 1 102 ? -21.437 4.645 25.957 1.00 63.59 102 LEU A CA 1
ATOM 777 C C . LEU A 1 102 ? -22.834 4.115 26.348 1.00 63.59 102 LEU A C 1
ATOM 779 O O . LEU A 1 102 ? -23.631 3.782 25.469 1.00 63.59 102 LEU A O 1
ATOM 783 N N . HIS A 1 103 ? -23.176 4.096 27.643 1.00 61.59 103 HIS A N 1
ATOM 784 C CA . HIS A 1 103 ? -24.487 3.628 28.121 1.00 61.59 103 HIS A CA 1
ATOM 785 C C . HIS A 1 103 ? -25.654 4.490 27.614 1.00 61.59 103 HIS A C 1
ATOM 787 O O . HIS A 1 103 ? -26.752 3.978 27.395 1.00 61.59 103 HIS A O 1
ATOM 793 N N . TYR A 1 104 ? -25.425 5.785 27.371 1.00 61.81 104 TYR A N 1
ATOM 794 C CA . TYR A 1 104 ? -26.458 6.671 26.833 1.00 61.81 104 TYR A CA 1
ATOM 795 C C . TYR A 1 104 ? -26.742 6.387 25.356 1.00 61.81 104 TYR A C 1
ATOM 797 O O . TYR A 1 104 ? -27.892 6.482 24.927 1.00 61.81 104 TYR A O 1
ATOM 805 N N . LEU A 1 105 ? -25.730 5.982 24.585 1.00 64.94 105 LEU A N 1
ATOM 806 C CA . LEU A 1 105 ? -25.875 5.666 23.161 1.00 64.94 105 LEU A CA 1
ATOM 807 C C . LEU A 1 105 ? -26.489 4.279 22.927 1.00 64.94 105 LEU A C 1
ATOM 809 O O . LEU A 1 105 ? -27.288 4.116 22.005 1.00 64.94 105 LEU A O 1
ATOM 813 N N . LEU A 1 106 ? -26.196 3.313 23.801 1.00 58.50 106 LEU A N 1
ATOM 814 C CA . LEU A 1 106 ? -26.767 1.960 23.755 1.00 58.50 106 LEU A CA 1
ATOM 815 C C . LEU A 1 106 ? -28.202 1.869 24.303 1.00 58.50 106 LEU A C 1
ATOM 817 O O . LEU A 1 106 ? -28.832 0.821 24.198 1.00 58.50 106 LEU A O 1
ATOM 821 N N . SER A 1 107 ? -28.745 2.959 24.859 1.00 62.94 107 SER A N 1
ATOM 822 C CA . SER A 1 107 ? -30.151 3.019 25.288 1.00 62.94 107 SER A CA 1
ATOM 823 C C . SER A 1 107 ? -31.146 2.999 24.114 1.00 62.94 107 SER A C 1
ATOM 825 O O . SER A 1 107 ? -32.324 2.692 24.303 1.00 62.94 107 SER A O 1
ATOM 827 N N . LYS A 1 108 ? -30.680 3.288 22.888 1.00 69.56 108 LYS A N 1
ATOM 828 C CA . LYS A 1 108 ? -31.439 3.100 21.644 1.00 69.56 108 LYS A CA 1
ATOM 829 C C . LYS A 1 108 ? -31.142 1.716 21.055 1.00 69.56 108 LYS A C 1
ATOM 831 O O . LYS A 1 108 ? -29.993 1.284 21.114 1.00 69.56 108 LYS A O 1
ATOM 836 N N . PRO A 1 109 ? -32.129 1.039 20.436 1.00 57.56 109 PRO A N 1
ATOM 837 C CA . PRO A 1 109 ? -31.929 -0.280 19.841 1.00 57.56 109 PRO A CA 1
ATOM 838 C C . PRO A 1 109 ? -31.091 -0.175 18.554 1.00 57.56 109 PRO A C 1
ATOM 840 O O . PRO A 1 109 ? -31.627 -0.193 17.451 1.00 57.56 109 PRO A O 1
ATOM 843 N N . ILE A 1 110 ? -29.772 -0.029 18.700 1.00 68.50 110 ILE A N 1
ATOM 844 C CA . ILE A 1 110 ? -28.778 -0.052 17.619 1.00 68.50 110 ILE A CA 1
ATOM 845 C C . ILE A 1 110 ? -27.940 -1.319 17.782 1.00 68.50 110 ILE A C 1
ATOM 847 O O . ILE A 1 110 ? -27.472 -1.635 18.879 1.00 68.50 110 ILE A O 1
ATOM 851 N N . HIS A 1 111 ? -27.738 -2.060 16.693 1.00 73.81 111 HIS A N 1
ATOM 852 C CA . HIS A 1 111 ? -26.924 -3.266 16.728 1.00 73.81 111 HIS A CA 1
ATOM 853 C C . HIS A 1 111 ? -25.438 -2.902 16.929 1.00 73.81 111 HIS A C 1
ATOM 855 O O . HIS A 1 111 ? -24.886 -2.037 16.255 1.00 73.81 111 HIS A O 1
ATOM 861 N N . ARG A 1 112 ? -24.746 -3.564 17.863 1.00 73.19 112 ARG A N 1
ATOM 862 C CA . ARG A 1 112 ? -23.371 -3.190 18.281 1.00 73.19 112 ARG A CA 1
ATOM 863 C C . ARG A 1 112 ? -22.353 -3.257 17.140 1.00 73.19 112 ARG A C 1
ATOM 865 O O . ARG A 1 112 ? -21.454 -2.427 17.052 1.00 73.19 112 ARG A O 1
ATOM 872 N N . ALA A 1 113 ? -22.524 -4.245 16.260 1.00 70.50 113 ALA A N 1
ATOM 873 C CA . ALA A 1 113 ? -21.728 -4.397 15.044 1.00 70.50 113 ALA A CA 1
ATOM 874 C C . ALA A 1 113 ? -21.818 -3.172 14.140 1.00 70.50 113 ALA A C 1
ATOM 876 O O . ALA A 1 113 ? -20.814 -2.694 13.624 1.00 70.50 113 ALA A O 1
ATOM 877 N N . GLU A 1 114 ? -23.038 -2.675 13.985 1.00 80.75 114 GLU A N 1
ATOM 878 C CA . GLU A 1 114 ? -23.384 -1.582 13.096 1.00 80.75 114 GLU A CA 1
ATOM 879 C C . GLU A 1 114 ? -22.806 -0.260 13.624 1.00 80.75 114 GLU A C 1
ATOM 881 O O . GLU A 1 114 ? -22.241 0.516 12.860 1.00 80.75 114 GLU A O 1
ATOM 886 N N . PHE A 1 115 ? -22.800 -0.065 14.946 1.00 80.81 115 PHE A N 1
ATOM 887 C CA . PHE A 1 115 ? -22.152 1.086 15.579 1.00 80.81 115 PHE A CA 1
ATOM 888 C C . PHE A 1 115 ? -20.638 1.162 15.306 1.00 80.81 115 PHE A C 1
ATOM 890 O O . PHE A 1 115 ? -20.134 2.212 14.903 1.00 80.81 115 PHE A O 1
ATOM 897 N N . ILE A 1 116 ? -19.906 0.057 15.496 1.00 81.50 116 ILE A N 1
ATOM 898 C CA . ILE A 1 116 ? -18.454 0.006 15.232 1.00 81.50 116 ILE A CA 1
ATOM 899 C C . ILE A 1 116 ? -18.180 0.207 13.741 1.00 81.50 116 ILE A C 1
ATOM 901 O O . ILE A 1 116 ? -17.277 0.958 13.370 1.00 81.50 116 ILE A O 1
ATOM 905 N N . LEU A 1 117 ? -18.971 -0.455 12.895 1.00 83.81 117 LEU A N 1
ATOM 906 C CA . LEU A 1 117 ? -18.813 -0.426 11.448 1.00 83.81 117 LEU A CA 1
ATOM 907 C C . LEU A 1 117 ? -19.033 0.989 10.902 1.00 83.81 117 LEU A C 1
ATOM 909 O O . LEU A 1 117 ? -18.202 1.461 10.134 1.00 83.81 117 LEU A O 1
ATOM 913 N N . TYR A 1 118 ? -20.069 1.711 11.339 1.00 86.75 118 TYR A N 1
ATOM 914 C CA . TYR A 1 118 ? -20.302 3.086 10.883 1.00 86.75 118 TYR A CA 1
ATOM 915 C C . TYR A 1 118 ? -19.189 4.053 11.280 1.00 86.75 118 TYR A C 1
ATOM 917 O O . TYR A 1 118 ? -18.815 4.906 10.476 1.00 86.75 118 TYR A O 1
ATOM 925 N N . ARG A 1 119 ? -18.611 3.913 12.477 1.00 86.75 119 ARG A N 1
ATOM 926 C CA . ARG A 1 119 ? -17.457 4.735 12.874 1.00 86.75 119 ARG A CA 1
ATOM 927 C C . ARG A 1 119 ? -16.220 4.411 12.050 1.00 86.75 119 ARG A C 1
ATOM 929 O O . ARG A 1 119 ? -15.541 5.329 11.599 1.00 86.75 119 ARG A O 1
ATOM 936 N N . LEU A 1 120 ? -15.956 3.124 11.822 1.00 88.50 120 LEU A N 1
ATOM 937 C CA . LEU A 1 120 ? -14.838 2.692 10.988 1.00 88.50 120 LEU A CA 1
ATOM 938 C C . LEU A 1 120 ? -15.007 3.175 9.541 1.00 88.50 120 LEU A C 1
ATOM 940 O O . LEU A 1 120 ? -14.048 3.676 8.966 1.00 88.50 120 LEU A O 1
ATOM 944 N N . LEU A 1 121 ? -16.217 3.100 8.977 1.00 90.56 121 LEU A N 1
ATOM 945 C CA . LEU A 1 121 ? -16.521 3.634 7.647 1.00 90.56 121 LEU A CA 1
ATOM 946 C C . LEU A 1 121 ? -16.380 5.156 7.587 1.00 90.56 121 LEU A C 1
ATOM 948 O O . LEU A 1 121 ? -15.836 5.662 6.613 1.00 90.56 121 LEU A O 1
ATOM 952 N N . GLY A 1 122 ? -16.828 5.889 8.609 1.00 90.31 122 GLY A N 1
ATOM 953 C CA . GLY A 1 122 ? -16.650 7.342 8.678 1.00 90.31 122 GLY A CA 1
ATOM 954 C C . GLY A 1 122 ? -15.172 7.742 8.692 1.00 90.31 122 GLY A C 1
ATOM 955 O O . GLY A 1 122 ? -14.760 8.630 7.948 1.00 90.31 122 GLY A O 1
ATOM 956 N N . TYR A 1 123 ? -14.358 7.032 9.475 1.00 93.69 123 TYR A N 1
ATOM 957 C CA . TYR A 1 123 ? -12.903 7.181 9.462 1.00 93.69 123 TYR A CA 1
ATOM 958 C C . TYR A 1 123 ? -12.297 6.837 8.097 1.00 93.69 123 TYR A C 1
ATOM 960 O O . TYR A 1 123 ? -11.512 7.623 7.568 1.00 93.69 123 TYR A O 1
ATOM 968 N N . LEU A 1 124 ? -12.683 5.700 7.512 1.00 93.81 124 LEU A N 1
ATOM 969 C CA . LEU A 1 124 ? -12.163 5.240 6.227 1.00 93.81 124 LEU A CA 1
ATOM 970 C C . LEU A 1 124 ? -12.538 6.200 5.096 1.00 93.81 124 LEU A C 1
ATOM 972 O O . LEU A 1 124 ? -11.734 6.422 4.201 1.00 93.81 124 LEU A O 1
ATOM 976 N N . LEU A 1 125 ? -13.722 6.811 5.148 1.00 94.06 125 LEU A N 1
ATOM 977 C CA . LEU A 1 125 ? -14.134 7.825 4.185 1.00 94.06 125 LEU A CA 1
ATOM 978 C C . LEU A 1 125 ? -13.204 9.036 4.272 1.00 94.06 125 LEU A C 1
ATOM 980 O O . LEU A 1 125 ? -12.661 9.443 3.253 1.00 94.06 125 LEU A O 1
ATOM 984 N N . LEU A 1 126 ? -12.953 9.583 5.464 1.00 94.06 126 LEU A N 1
ATOM 985 C CA . LEU A 1 126 ? -12.074 10.750 5.615 1.00 94.06 126 LEU A CA 1
ATOM 986 C C . LEU A 1 126 ? -10.609 10.431 5.281 1.00 94.06 126 LEU A C 1
ATOM 988 O O . LEU A 1 126 ? -10.007 11.094 4.440 1.00 94.06 126 LEU A O 1
ATOM 992 N N . ALA A 1 127 ? -10.034 9.406 5.911 1.00 94.38 127 ALA A N 1
ATOM 993 C CA . ALA A 1 127 ? -8.635 9.039 5.712 1.00 94.38 127 ALA A CA 1
ATOM 994 C C . ALA A 1 127 ? -8.384 8.467 4.308 1.00 94.38 127 ALA A C 1
ATOM 996 O O . ALA A 1 127 ? -7.408 8.828 3.657 1.00 94.38 127 ALA A O 1
ATOM 997 N N . GLY A 1 128 ? -9.281 7.616 3.810 1.00 94.56 128 GLY A N 1
ATOM 998 C CA . GLY A 1 128 ? -9.179 7.018 2.483 1.00 94.56 128 GLY A CA 1
ATOM 999 C C . GLY A 1 128 ? -9.322 8.045 1.366 1.00 94.56 128 GLY A C 1
ATOM 1000 O O . GLY A 1 128 ? -8.512 8.037 0.445 1.00 94.56 128 GLY A O 1
ATOM 1001 N N . THR A 1 129 ? -10.279 8.979 1.452 1.00 95.19 129 THR A N 1
ATOM 1002 C CA . THR A 1 129 ? -10.381 10.061 0.451 1.00 95.19 129 THR A CA 1
ATOM 1003 C C . THR A 1 129 ? -9.150 10.960 0.461 1.00 95.19 129 THR A C 1
ATOM 1005 O O . THR A 1 129 ? -8.648 11.293 -0.609 1.00 95.19 129 THR A O 1
ATOM 1008 N N . TYR A 1 130 ? -8.610 11.288 1.640 1.00 95.31 130 TYR A N 1
ATOM 1009 C CA . TYR A 1 130 ? -7.356 12.031 1.756 1.00 95.31 130 TYR A CA 1
ATOM 1010 C C . TYR A 1 130 ? -6.197 11.315 1.047 1.00 95.31 130 TYR A C 1
ATOM 1012 O O . TYR A 1 130 ? -5.509 11.927 0.231 1.00 95.31 130 TYR A O 1
ATOM 1020 N N . ILE A 1 131 ? -6.023 10.010 1.286 1.00 96.12 131 ILE A N 1
ATOM 1021 C CA . ILE A 1 131 ? -4.994 9.210 0.609 1.00 96.12 131 ILE A CA 1
ATOM 1022 C C . ILE A 1 131 ? -5.221 9.156 -0.900 1.00 96.12 131 ILE A C 1
ATOM 1024 O O . ILE A 1 131 ? -4.276 9.371 -1.650 1.00 96.12 131 ILE A O 1
ATOM 1028 N N . LEU A 1 132 ? -6.447 8.910 -1.365 1.00 95.69 132 LEU A N 1
ATOM 1029 C CA . LEU A 1 132 ? -6.736 8.835 -2.799 1.00 95.69 132 LEU A CA 1
ATOM 1030 C C . LEU A 1 132 ? -6.435 10.157 -3.513 1.00 95.69 132 LEU A C 1
ATOM 1032 O O . LEU A 1 132 ? -5.867 10.143 -4.601 1.00 95.69 132 LEU A O 1
ATOM 1036 N N . VAL A 1 133 ? -6.747 11.299 -2.894 1.00 96.62 133 VAL A N 1
ATOM 1037 C CA . VAL A 1 133 ? -6.390 12.614 -3.445 1.00 96.62 133 VAL A CA 1
ATOM 1038 C C . VAL A 1 133 ? -4.872 12.780 -3.518 1.00 96.62 133 VAL A C 1
ATOM 1040 O O . VAL A 1 133 ? -4.365 13.191 -4.559 1.00 96.62 133 VAL A O 1
ATOM 1043 N N . LEU A 1 134 ? -4.133 12.428 -2.460 1.00 95.94 134 LEU A N 1
ATOM 1044 C CA . LEU A 1 134 ? -2.668 12.496 -2.474 1.00 95.94 134 LEU A CA 1
ATOM 1045 C C . LEU A 1 134 ? -2.049 11.590 -3.541 1.00 95.94 134 LEU A C 1
ATOM 1047 O O . LEU A 1 134 ? -1.129 12.008 -4.235 1.00 95.94 134 LEU A O 1
ATOM 1051 N N . VAL A 1 135 ? -2.567 10.373 -3.692 1.00 95.94 135 VAL A N 1
ATOM 1052 C CA . VAL A 1 135 ? -2.119 9.415 -4.707 1.00 95.94 135 VAL A CA 1
ATOM 1053 C C . VAL A 1 135 ? -2.347 9.961 -6.111 1.00 95.94 135 VAL A C 1
ATOM 1055 O O . VAL A 1 135 ? -1.444 9.894 -6.935 1.00 95.94 135 VAL A O 1
ATOM 1058 N N . LEU A 1 136 ? -3.514 10.549 -6.386 1.00 94.69 136 LEU A N 1
ATOM 1059 C CA . LEU A 1 136 ? -3.797 11.157 -7.688 1.00 94.69 136 LEU A CA 1
ATOM 1060 C C . LEU A 1 136 ? -2.896 12.365 -7.972 1.00 94.69 136 LEU A C 1
ATOM 1062 O O . LEU A 1 136 ? -2.458 12.546 -9.107 1.00 94.69 136 LEU A O 1
ATOM 1066 N N . LEU A 1 137 ? -2.588 13.173 -6.954 1.00 95.06 137 LEU A N 1
ATOM 1067 C CA . LEU A 1 137 ? -1.636 14.277 -7.089 1.00 95.06 137 LEU A CA 1
ATOM 1068 C C . LEU A 1 137 ? -0.221 13.766 -7.378 1.00 95.06 137 LEU A C 1
ATOM 1070 O O . LEU A 1 137 ? 0.441 14.295 -8.266 1.00 95.06 137 LEU A O 1
ATOM 1074 N N . MET A 1 138 ? 0.230 12.726 -6.676 1.00 94.38 138 MET A N 1
ATOM 1075 C CA . MET A 1 138 ? 1.536 12.114 -6.926 1.00 94.38 138 MET A CA 1
ATOM 1076 C C . MET A 1 138 ? 1.604 11.457 -8.303 1.00 94.38 138 MET A C 1
ATOM 1078 O O . MET A 1 138 ? 2.604 11.632 -8.996 1.00 94.38 138 MET A O 1
ATOM 1082 N N . ALA A 1 139 ? 0.538 10.780 -8.735 1.00 93.06 139 ALA A N 1
ATOM 1083 C CA . ALA A 1 139 ? 0.427 10.230 -10.081 1.00 93.06 139 ALA A CA 1
ATOM 1084 C C . ALA A 1 139 ? 0.584 11.323 -11.138 1.00 93.06 139 ALA A C 1
ATOM 1086 O O . ALA A 1 139 ? 1.368 11.168 -12.065 1.00 93.06 139 ALA A O 1
ATOM 1087 N N . LEU A 1 140 ? -0.087 12.464 -10.957 1.00 92.00 140 LEU A N 1
ATOM 1088 C CA . LEU A 1 140 ? 0.038 13.594 -11.871 1.00 92.00 140 LEU A CA 1
ATOM 1089 C C . LEU A 1 140 ? 1.462 14.169 -11.889 1.00 92.00 140 LEU A C 1
ATOM 1091 O O . LEU A 1 140 ? 2.006 14.402 -12.960 1.00 92.00 140 LEU A O 1
ATOM 1095 N N . ILE A 1 141 ? 2.070 14.398 -10.721 1.00 92.56 141 ILE A N 1
ATOM 1096 C CA . ILE A 1 141 ? 3.411 14.997 -10.622 1.00 92.56 141 ILE A CA 1
ATOM 1097 C C . ILE A 1 141 ? 4.468 14.073 -11.231 1.00 92.56 141 ILE A C 1
ATOM 1099 O O . ILE A 1 141 ? 5.288 14.520 -12.026 1.00 92.56 141 ILE A O 1
ATOM 1103 N N . THR A 1 142 ? 4.445 12.790 -10.877 1.00 90.56 142 THR A N 1
ATOM 1104 C CA . THR A 1 142 ? 5.415 11.814 -11.396 1.00 90.56 142 THR A CA 1
ATOM 1105 C C . THR A 1 142 ? 5.229 11.580 -12.889 1.00 90.56 142 THR A C 1
ATOM 1107 O O . THR A 1 142 ? 6.214 11.557 -13.612 1.00 90.56 142 THR A O 1
ATOM 1110 N N . SER A 1 143 ? 3.991 11.553 -13.379 1.00 88.62 143 SER A N 1
ATOM 1111 C CA . SER A 1 143 ? 3.693 11.440 -14.810 1.00 88.62 143 SER A CA 1
ATOM 1112 C C . SER A 1 143 ? 4.207 12.622 -15.653 1.00 88.62 143 SER A C 1
ATOM 1114 O O . SER A 1 143 ? 4.437 12.451 -16.847 1.00 88.62 143 SER A O 1
ATOM 1116 N N . LEU A 1 144 ? 4.389 13.805 -15.047 1.00 88.00 144 LEU A N 1
ATOM 1117 C CA . LEU A 1 144 ? 4.931 15.007 -15.704 1.00 88.00 144 LEU A CA 1
ATOM 1118 C C . LEU A 1 144 ? 6.464 15.100 -15.650 1.00 88.00 144 LEU A C 1
ATOM 1120 O O . LEU A 1 144 ? 7.056 15.797 -16.468 1.00 88.00 144 LEU A O 1
ATOM 1124 N N . ILE A 1 145 ? 7.089 14.485 -14.642 1.00 86.88 145 ILE A N 1
ATOM 1125 C CA . ILE A 1 145 ? 8.545 14.536 -14.403 1.00 86.88 145 ILE A CA 1
ATOM 1126 C C . ILE A 1 145 ? 9.248 13.291 -14.964 1.00 86.88 145 ILE A C 1
ATOM 1128 O O . ILE A 1 145 ? 10.460 13.318 -15.163 1.00 86.88 145 ILE A O 1
ATOM 1132 N N . GLY A 1 146 ? 8.501 12.209 -15.196 1.00 80.81 146 GLY A N 1
ATOM 1133 C CA . GLY A 1 146 ? 9.047 10.935 -15.638 1.00 80.81 146 GLY A CA 1
ATOM 1134 C C . GLY A 1 146 ? 9.821 11.041 -16.957 1.00 80.81 146 GLY A C 1
ATOM 1135 O O . GLY A 1 146 ? 9.456 11.844 -17.820 1.00 80.81 146 GLY A O 1
ATOM 1136 N N . PRO A 1 147 ? 10.879 10.232 -17.126 1.00 75.81 147 PRO A N 1
ATOM 1137 C CA . PRO A 1 147 ? 11.625 10.167 -18.374 1.00 75.81 147 PRO A CA 1
ATOM 1138 C C . PRO A 1 147 ? 10.722 9.641 -19.501 1.00 75.81 147 PRO A C 1
ATOM 1140 O O . PRO A 1 147 ? 9.899 8.741 -19.293 1.00 75.81 147 PRO A O 1
ATOM 1143 N N . GLY A 1 148 ? 10.851 10.243 -20.685 1.00 69.31 148 GLY A N 1
ATOM 1144 C CA . GLY A 1 148 ? 10.141 9.845 -21.899 1.00 69.31 148 GLY A CA 1
ATOM 1145 C C . GLY A 1 148 ? 9.834 11.007 -22.847 1.00 69.31 148 GLY A C 1
ATOM 1146 O O . GLY A 1 148 ? 9.874 12.179 -22.479 1.00 69.31 148 GLY A O 1
ATOM 1147 N N . GLU A 1 149 ? 9.469 10.662 -24.080 1.00 69.19 149 GLU A N 1
ATOM 1148 C CA . GLU A 1 149 ? 9.140 11.620 -25.151 1.00 69.19 149 GLU A CA 1
ATOM 1149 C C . GLU A 1 149 ? 7.740 12.252 -24.996 1.00 69.19 149 GLU A C 1
ATOM 1151 O O . GLU A 1 149 ? 7.404 13.259 -25.625 1.00 69.19 149 GLU A O 1
ATOM 1156 N N . SER A 1 150 ? 6.877 11.658 -24.164 1.00 76.88 150 SER A N 1
ATOM 1157 C CA . SER A 1 150 ? 5.499 12.113 -23.955 1.00 76.88 150 SER A CA 1
ATOM 1158 C C . SER A 1 150 ? 5.375 13.081 -22.779 1.00 76.88 150 SER A C 1
ATOM 1160 O O . SER A 1 150 ? 5.857 12.791 -21.691 1.00 76.88 150 SER A O 1
ATOM 1162 N N . LEU A 1 151 ? 4.604 14.163 -22.946 1.00 72.19 151 LEU A N 1
ATOM 1163 C CA . LEU A 1 151 ? 4.338 15.141 -21.876 1.00 72.19 151 LEU A CA 1
ATOM 1164 C C . LEU A 1 151 ? 3.601 14.564 -20.651 1.00 72.19 151 LEU A C 1
ATOM 1166 O O . LEU A 1 151 ? 3.685 15.143 -19.573 1.00 72.19 151 LEU A O 1
ATOM 1170 N N . ILE A 1 152 ? 2.814 13.494 -20.822 1.00 79.50 152 ILE A N 1
ATOM 1171 C CA . ILE A 1 152 ? 2.087 12.823 -19.735 1.00 79.50 152 ILE A CA 1
ATOM 1172 C C . ILE A 1 152 ? 2.225 11.318 -19.928 1.00 79.50 152 ILE A C 1
ATOM 1174 O O . ILE A 1 152 ? 1.664 10.746 -20.868 1.00 79.50 152 ILE A O 1
ATOM 1178 N N . ARG A 1 153 ? 2.918 10.672 -18.995 1.00 81.19 153 ARG A N 1
ATOM 1179 C CA . ARG A 1 153 ? 3.099 9.225 -18.972 1.00 81.19 153 ARG A CA 1
ATOM 1180 C C . ARG A 1 153 ? 1.939 8.527 -18.261 1.00 81.19 153 ARG A C 1
ATOM 1182 O O . ARG A 1 153 ? 1.863 8.492 -17.034 1.00 81.19 153 ARG A O 1
ATOM 1189 N N . LEU A 1 154 ? 1.006 7.968 -19.032 1.00 84.12 154 LEU A N 1
ATOM 1190 C CA . LEU A 1 154 ? -0.187 7.303 -18.487 1.00 84.12 154 LEU A CA 1
ATOM 1191 C C . LEU A 1 154 ? 0.092 5.921 -17.868 1.00 84.12 154 LEU A C 1
ATOM 1193 O O . LEU A 1 154 ? -0.742 5.436 -17.104 1.00 84.12 154 LEU A O 1
ATOM 1197 N N . SER A 1 155 ? 1.251 5.309 -18.141 1.00 84.44 155 SER A N 1
ATOM 1198 C CA . SER A 1 155 ? 1.646 4.015 -17.558 1.00 84.44 155 SER A CA 1
ATOM 1199 C C . SER A 1 155 ? 1.820 4.053 -16.041 1.00 84.44 155 SER A C 1
ATOM 1201 O O . SER A 1 155 ? 1.760 3.012 -15.397 1.00 84.44 155 SER A O 1
ATOM 1203 N N . ASP A 1 156 ? 2.022 5.235 -15.459 1.00 88.75 156 ASP A N 1
ATOM 1204 C CA . ASP A 1 156 ? 2.331 5.374 -14.032 1.00 88.75 156 ASP A CA 1
ATOM 1205 C C . ASP A 1 156 ? 1.052 5.423 -13.181 1.00 88.75 156 ASP A C 1
ATOM 1207 O O . ASP A 1 156 ? 1.057 5.105 -11.989 1.00 88.75 156 ASP A O 1
ATOM 1211 N N . PHE A 1 157 ? -0.080 5.779 -13.799 1.00 91.81 157 PHE A N 1
ATOM 1212 C CA . PHE A 1 157 ? -1.374 5.885 -13.125 1.00 91.81 157 PHE A CA 1
ATOM 1213 C C . PHE A 1 157 ? -1.856 4.556 -12.525 1.00 91.81 157 PHE A C 1
ATOM 1215 O O . PHE A 1 157 ? -2.272 4.570 -11.365 1.00 91.81 157 PHE A O 1
ATOM 1222 N N . PRO A 1 158 ? -1.810 3.411 -13.238 1.00 93.00 158 PRO A N 1
ATOM 1223 C CA . PRO A 1 158 ? -2.170 2.116 -12.665 1.00 93.00 158 PRO A CA 1
ATOM 1224 C C . PRO A 1 158 ? -1.378 1.765 -11.400 1.00 93.00 158 PRO A C 1
ATOM 1226 O O . PRO A 1 158 ? -1.975 1.311 -10.422 1.00 93.00 158 PRO A O 1
ATOM 1229 N N . VAL A 1 159 ? -0.066 2.035 -11.378 1.00 94.38 159 VAL A N 1
ATOM 1230 C CA . VAL A 1 159 ? 0.793 1.763 -10.213 1.00 94.38 159 VAL A CA 1
ATOM 1231 C C . VAL A 1 159 ? 0.370 2.619 -9.026 1.00 94.38 159 VAL A C 1
ATOM 1233 O O . VAL A 1 159 ? 0.126 2.095 -7.938 1.00 94.38 159 VAL A O 1
ATOM 1236 N N . TRP A 1 160 ? 0.184 3.923 -9.236 1.00 95.75 160 TRP A N 1
ATOM 1237 C CA . TRP A 1 160 ? -0.283 4.823 -8.184 1.00 95.75 160 TRP A CA 1
ATOM 1238 C C . TRP A 1 160 ? -1.671 4.458 -7.666 1.00 95.75 160 TRP A C 1
ATOM 1240 O O . TRP A 1 160 ? -1.866 4.378 -6.454 1.00 95.75 160 TRP A O 1
ATOM 1250 N N . LEU A 1 161 ? -2.630 4.176 -8.548 1.00 95.00 161 LEU A N 1
ATOM 1251 C CA . LEU A 1 161 ? -3.965 3.730 -8.142 1.00 95.00 161 LEU A CA 1
ATOM 1252 C C . LEU A 1 161 ? -3.902 2.434 -7.331 1.00 95.00 161 LEU A C 1
ATOM 1254 O O . LEU A 1 161 ? -4.622 2.295 -6.341 1.00 95.00 161 LEU A O 1
ATOM 1258 N N . GLY A 1 162 ? -3.011 1.519 -7.701 1.00 94.38 162 GLY A N 1
ATOM 1259 C CA . GLY A 1 162 ? -2.770 0.299 -6.951 1.00 94.38 162 GLY A CA 1
ATOM 1260 C C . GLY A 1 162 ? -2.154 0.527 -5.572 1.00 94.38 162 GLY A C 1
ATOM 1261 O O . GLY A 1 162 ? -2.634 -0.048 -4.595 1.00 94.38 162 GLY A O 1
ATOM 1262 N N . ILE A 1 163 ? -1.173 1.428 -5.456 1.00 95.94 163 ILE A N 1
ATOM 1263 C CA . ILE A 1 163 ? -0.623 1.888 -4.168 1.00 95.94 163 ILE A CA 1
ATOM 1264 C C . ILE A 1 163 ? -1.732 2.512 -3.312 1.00 95.94 163 ILE A C 1
ATOM 1266 O O . ILE A 1 163 ? -1.836 2.225 -2.118 1.00 95.94 163 ILE A O 1
ATOM 1270 N N . GLY A 1 164 ? -2.593 3.340 -3.907 1.00 95.81 164 GLY A N 1
ATOM 1271 C CA . GLY A 1 164 ? -3.731 3.941 -3.219 1.00 95.81 164 GLY A CA 1
ATOM 1272 C C . GLY A 1 164 ? -4.714 2.899 -2.703 1.00 95.81 164 GLY A C 1
ATOM 1273 O O . GLY A 1 164 ? -5.117 2.961 -1.542 1.00 95.81 164 GLY A O 1
ATOM 1274 N N . LEU A 1 165 ? -5.042 1.899 -3.519 1.00 95.69 165 LEU A N 1
ATOM 1275 C CA . LEU A 1 165 ? -5.918 0.802 -3.120 1.00 95.69 165 LEU A CA 1
ATOM 1276 C C . LEU A 1 165 ? -5.290 -0.040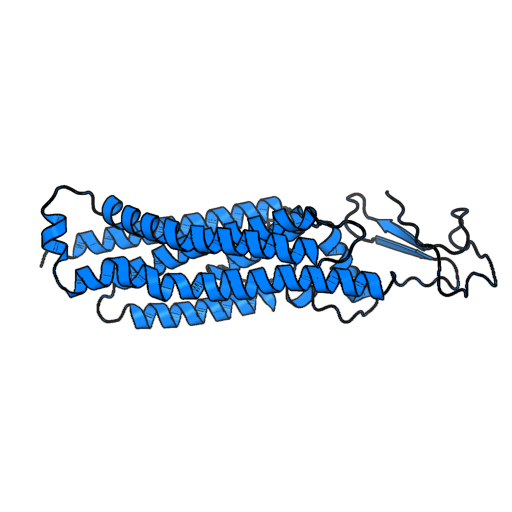 -2.000 1.00 95.69 165 LEU A C 1
ATOM 1278 O O . LEU A 1 165 ? -5.966 -0.316 -1.008 1.00 95.69 165 LEU A O 1
ATOM 1282 N N . ALA A 1 166 ? -3.998 -0.372 -2.100 1.00 96.19 166 ALA A N 1
ATOM 1283 C CA . ALA A 1 166 ? -3.263 -1.079 -1.048 1.00 96.19 166 ALA A CA 1
ATOM 1284 C C . ALA A 1 166 ? -3.313 -0.293 0.265 1.00 96.19 166 ALA A C 1
ATOM 1286 O O . ALA A 1 166 ? -3.659 -0.830 1.315 1.00 96.19 166 ALA A O 1
ATOM 1287 N N . THR A 1 167 ? -3.053 1.012 0.193 1.00 96.19 167 THR A N 1
ATOM 1288 C CA . THR A 1 167 ? -3.051 1.897 1.359 1.00 96.19 167 THR A CA 1
ATOM 1289 C C . THR A 1 167 ? -4.439 1.997 1.989 1.00 96.19 167 THR A C 1
ATOM 1291 O O . THR A 1 167 ? -4.554 1.938 3.208 1.00 96.19 167 THR A O 1
ATOM 1294 N N . VAL A 1 168 ? -5.517 2.083 1.204 1.00 96.56 168 VAL A N 1
ATOM 1295 C CA . VAL A 1 168 ? -6.891 2.101 1.739 1.00 96.56 168 VAL A CA 1
ATOM 1296 C C . VAL A 1 168 ? -7.237 0.786 2.447 1.00 96.56 168 VAL A C 1
ATOM 1298 O O . VAL A 1 168 ? -7.828 0.818 3.528 1.00 96.56 168 VAL A O 1
ATOM 1301 N N . LEU A 1 169 ? -6.837 -0.364 1.896 1.00 96.38 169 LEU A N 1
ATOM 1302 C CA . LEU A 1 169 ? -7.020 -1.662 2.559 1.00 96.38 169 LEU A CA 1
ATOM 1303 C C . LEU A 1 169 ? -6.220 -1.755 3.863 1.00 96.38 169 LEU A C 1
ATOM 1305 O O . LEU A 1 169 ? -6.727 -2.253 4.867 1.00 96.38 169 LEU A O 1
ATOM 1309 N N . VAL A 1 170 ? -5.002 -1.219 3.876 1.00 96.56 170 VAL A N 1
ATOM 1310 C CA . VAL A 1 170 ? -4.154 -1.125 5.070 1.00 96.56 170 VAL A CA 1
ATOM 1311 C C . VAL A 1 170 ? -4.775 -0.222 6.133 1.00 96.56 170 VAL A C 1
ATOM 1313 O O . VAL A 1 170 ? -4.851 -0.614 7.297 1.00 96.56 170 VAL A O 1
ATOM 1316 N N . LEU A 1 171 ? -5.292 0.949 5.746 1.00 96.12 171 LEU A N 1
ATOM 1317 C CA . LEU A 1 171 ? -6.014 1.844 6.652 1.00 96.12 171 LEU A CA 1
ATOM 1318 C C . LEU A 1 171 ? -7.237 1.150 7.256 1.00 96.12 171 LEU A C 1
ATOM 1320 O O . LEU A 1 171 ? -7.504 1.303 8.447 1.00 96.12 171 LEU A O 1
ATOM 1324 N N . ALA A 1 172 ? -7.964 0.358 6.466 1.00 95.50 172 ALA A N 1
ATOM 1325 C CA . ALA A 1 172 ? -9.066 -0.443 6.980 1.00 95.50 172 ALA A CA 1
ATOM 1326 C C . ALA A 1 172 ? -8.569 -1.500 7.981 1.00 95.50 172 ALA A C 1
ATOM 1328 O O . ALA A 1 172 ? -9.156 -1.642 9.056 1.00 95.50 172 ALA A O 1
ATOM 1329 N N . ALA A 1 173 ? -7.495 -2.229 7.656 1.00 95.81 173 ALA A N 1
ATOM 1330 C CA . ALA A 1 173 ? -6.968 -3.324 8.471 1.00 95.81 173 ALA A CA 1
ATOM 1331 C C . ALA A 1 173 ? -6.419 -2.828 9.811 1.00 95.81 173 ALA A C 1
ATOM 1333 O O . ALA A 1 173 ? -6.869 -3.280 10.868 1.00 95.81 173 ALA A O 1
ATOM 1334 N N . TYR A 1 174 ? -5.521 -1.844 9.789 1.00 95.31 174 TYR A N 1
ATOM 1335 C CA . TYR A 1 174 ? -4.993 -1.231 11.006 1.00 95.31 174 TYR A CA 1
ATOM 1336 C C . TYR A 1 174 ? -6.043 -0.408 11.745 1.00 95.31 174 TYR A C 1
ATOM 1338 O O . TYR A 1 174 ? -6.072 -0.427 12.973 1.00 95.31 174 TYR A O 1
ATOM 1346 N N . GLY A 1 175 ? -6.947 0.270 11.034 1.00 92.88 175 GLY A N 1
ATOM 1347 C CA . GLY A 1 175 ? -8.060 0.989 11.648 1.00 92.88 175 GLY A CA 1
ATOM 1348 C C . GLY A 1 175 ? -8.962 0.059 12.455 1.00 92.88 175 GLY A C 1
ATOM 1349 O O . GLY A 1 175 ? -9.295 0.364 13.600 1.00 92.88 175 GLY A O 1
ATOM 1350 N N . ALA A 1 176 ? -9.300 -1.111 11.906 1.00 92.50 176 ALA A N 1
ATOM 1351 C CA . ALA A 1 176 ? -10.044 -2.139 12.625 1.00 92.50 176 ALA A CA 1
ATOM 1352 C C . ALA A 1 176 ? -9.230 -2.701 13.803 1.00 92.50 176 ALA A C 1
ATOM 1354 O O . ALA A 1 176 ? -9.741 -2.772 14.921 1.00 92.50 176 ALA A O 1
ATOM 1355 N N . LEU A 1 177 ? -7.958 -3.042 13.585 1.00 93.00 177 LEU A N 1
ATOM 1356 C CA . LEU A 1 177 ? -7.072 -3.592 14.612 1.00 93.00 177 LEU A CA 1
ATOM 1357 C C . LEU A 1 177 ? -6.914 -2.635 15.804 1.00 93.00 177 LEU A C 1
ATOM 1359 O O . LEU A 1 177 ? -7.214 -3.014 16.935 1.00 93.00 177 LEU A O 1
ATOM 1363 N N . TYR A 1 178 ? -6.521 -1.380 15.587 1.00 92.25 178 TYR A N 1
ATOM 1364 C CA . TYR A 1 178 ? -6.304 -0.431 16.683 1.00 92.25 178 TYR A CA 1
ATOM 1365 C C . TYR A 1 178 ? -7.595 -0.055 17.396 1.00 92.25 178 TYR A C 1
ATOM 1367 O O . TYR A 1 178 ? -7.609 0.031 18.625 1.00 92.25 178 TYR A O 1
ATOM 1375 N N . ASN A 1 179 ? -8.698 0.093 16.661 1.00 89.12 179 ASN A N 1
ATOM 1376 C CA . ASN A 1 179 ? -10.000 0.321 17.275 1.00 89.12 179 ASN A CA 1
ATOM 1377 C C . ASN A 1 179 ? -10.368 -0.847 18.209 1.00 89.12 179 ASN A C 1
ATOM 1379 O O . ASN A 1 179 ? -10.758 -0.638 19.356 1.00 89.12 179 ASN A O 1
ATOM 1383 N N . THR A 1 180 ? -10.177 -2.093 17.766 1.00 88.38 180 THR A N 1
ATOM 1384 C CA . THR A 1 180 ? -10.508 -3.278 18.578 1.00 88.38 180 THR A CA 1
ATOM 1385 C C . THR A 1 180 ? -9.609 -3.419 19.802 1.00 88.38 180 THR A C 1
ATOM 1387 O O . THR A 1 180 ? -10.110 -3.687 20.894 1.00 88.38 180 THR A O 1
ATOM 1390 N N . LEU A 1 181 ? -8.308 -3.149 19.679 1.00 88.06 181 LEU A N 1
ATOM 1391 C CA . LEU A 1 181 ? -7.391 -3.120 20.821 1.00 88.06 181 LEU A CA 1
ATOM 1392 C C . LEU A 1 181 ? -7.746 -2.021 21.824 1.00 88.06 181 LEU A C 1
ATOM 1394 O O . LEU A 1 181 ? -7.715 -2.270 23.032 1.00 88.06 181 LEU A O 1
ATOM 1398 N N . GLY A 1 182 ? -8.136 -0.838 21.340 1.00 83.44 182 GLY A N 1
ATOM 1399 C CA . GLY A 1 182 ? -8.635 0.256 22.173 1.00 83.44 182 GLY A CA 1
ATOM 1400 C C . GLY A 1 182 ? -9.860 -0.145 22.998 1.00 83.44 182 GLY A C 1
ATOM 1401 O O . GLY A 1 182 ? -9.962 0.215 24.170 1.00 83.44 182 GLY A O 1
ATOM 1402 N N . MET A 1 183 ? -10.754 -0.962 22.434 1.00 81.19 183 MET A N 1
ATOM 1403 C CA . MET A 1 183 ? -11.914 -1.496 23.157 1.00 81.19 183 MET A CA 1
ATOM 1404 C C . MET A 1 183 ? -11.527 -2.580 24.170 1.00 81.19 183 MET A C 1
ATOM 1406 O O . MET A 1 183 ? -11.961 -2.542 25.328 1.00 81.19 183 MET A O 1
ATOM 1410 N N . VAL A 1 184 ? -10.732 -3.570 23.744 1.00 84.12 184 VAL A N 1
ATOM 1411 C CA . VAL A 1 184 ? -10.342 -4.725 24.573 1.00 84.12 184 VAL A CA 1
ATOM 1412 C C . VAL A 1 184 ? -9.527 -4.270 25.784 1.00 84.12 184 VAL A C 1
ATOM 1414 O O . VAL A 1 184 ? -9.779 -4.747 26.890 1.00 84.12 184 VAL A O 1
ATOM 1417 N N . PHE A 1 185 ? -8.647 -3.279 25.622 1.00 81.94 185 PHE A N 1
ATOM 14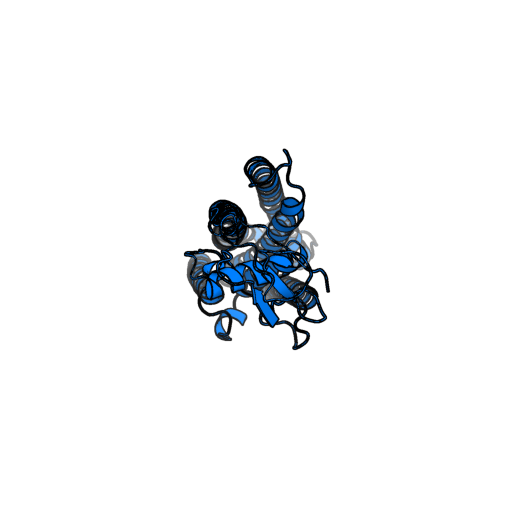18 C CA . PHE A 1 185 ? -7.792 -2.758 26.690 1.00 81.94 185 PHE A CA 1
ATOM 1419 C C . PHE A 1 185 ? -7.932 -1.230 26.849 1.00 81.94 185 PHE A C 1
ATOM 1421 O O . PHE A 1 185 ? -7.060 -0.496 26.400 1.00 81.94 185 PHE A O 1
ATOM 1428 N N . PRO A 1 186 ? -8.950 -0.708 27.561 1.00 73.06 186 PRO A N 1
ATOM 1429 C CA . PRO A 1 186 ? -9.207 0.735 27.637 1.00 73.06 186 PRO A CA 1
ATOM 1430 C C . PRO A 1 186 ? -8.026 1.528 28.206 1.00 73.06 186 PRO A C 1
ATOM 1432 O O . PRO A 1 186 ? -7.619 2.532 27.642 1.00 73.06 186 PRO A O 1
ATOM 1435 N N . LYS A 1 187 ? -7.403 1.029 29.283 1.00 76.94 187 LYS A N 1
ATOM 1436 C CA . LYS A 1 187 ? -6.294 1.725 29.959 1.00 76.94 187 LYS A CA 1
ATOM 1437 C C . LYS A 1 187 ? -4.946 1.589 29.243 1.00 76.94 187 LYS A C 1
ATOM 1439 O O . LYS A 1 187 ? -4.136 2.508 29.299 1.00 76.94 187 LYS A O 1
ATOM 1444 N N . TYR A 1 188 ? -4.696 0.451 28.589 1.00 81.56 188 TYR A N 1
ATOM 1445 C CA . TYR A 1 188 ? -3.384 0.110 28.012 1.00 81.56 188 TYR A CA 1
ATOM 1446 C C . TYR A 1 188 ? -3.374 0.021 26.479 1.00 81.56 188 TYR A C 1
ATOM 1448 O O . TYR A 1 188 ? -2.334 -0.266 25.889 1.00 81.56 188 TYR A O 1
ATOM 1456 N N . GLY A 1 189 ? -4.503 0.290 25.820 1.00 79.88 189 GLY A N 1
ATOM 1457 C CA . GLY A 1 189 ? -4.687 0.083 24.384 1.00 79.88 189 GLY A CA 1
ATOM 1458 C C . GLY A 1 189 ? -3.691 0.861 23.531 1.00 79.88 189 GLY A C 1
ATOM 1459 O O . GLY A 1 189 ? -3.116 0.284 22.617 1.00 79.88 189 GLY A O 1
ATOM 1460 N N . VAL A 1 190 ? -3.395 2.122 23.882 1.00 84.69 190 VAL A N 1
ATOM 1461 C CA . VAL A 1 190 ? -2.370 2.927 23.180 1.00 84.69 190 VAL A CA 1
ATOM 1462 C C . VAL A 1 190 ? -0.999 2.257 23.222 1.00 84.69 190 VAL A C 1
ATOM 1464 O O . VAL A 1 190 ? -0.364 2.138 22.181 1.00 84.69 190 VAL A O 1
ATOM 1467 N N . TYR A 1 191 ? -0.550 1.777 24.385 1.00 88.12 191 TYR A N 1
ATOM 1468 C CA . TYR A 1 191 ? 0.767 1.143 24.495 1.00 88.12 191 TYR A CA 1
ATOM 1469 C C . TYR A 1 191 ? 0.855 -0.126 23.642 1.00 88.12 191 TYR A C 1
ATOM 1471 O O . TYR A 1 191 ? 1.848 -0.326 22.949 1.00 88.12 191 TYR A O 1
ATOM 1479 N N . MET A 1 192 ? -0.207 -0.937 23.622 1.00 87.81 192 MET A N 1
ATOM 1480 C CA . MET A 1 192 ? -0.280 -2.121 22.758 1.00 87.81 192 MET A CA 1
ATOM 1481 C C . MET A 1 192 ? -0.266 -1.752 21.271 1.00 87.81 192 MET A C 1
ATOM 1483 O O . MET A 1 192 ? 0.431 -2.398 20.493 1.00 87.81 192 MET A O 1
ATOM 1487 N N . CYS A 1 193 ? -0.982 -0.694 20.877 1.00 90.19 193 CYS A N 1
ATOM 1488 C CA . CYS A 1 193 ? -0.986 -0.218 19.493 1.00 90.19 193 CYS A CA 1
ATOM 1489 C C . CYS A 1 193 ? 0.391 0.305 19.067 1.00 90.19 193 CYS A C 1
ATOM 1491 O O . CYS A 1 193 ? 0.798 0.061 17.941 1.00 90.19 193 CYS A O 1
ATOM 1493 N N . ILE A 1 194 ? 1.137 0.962 19.963 1.00 91.00 194 ILE A N 1
ATOM 1494 C CA . ILE A 1 194 ? 2.512 1.404 19.687 1.00 91.00 194 ILE A CA 1
ATOM 1495 C C . ILE A 1 194 ? 3.439 0.200 19.491 1.00 91.00 194 ILE A C 1
ATOM 1497 O O . ILE A 1 194 ? 4.195 0.172 18.525 1.00 91.00 194 ILE A O 1
ATOM 1501 N N . VAL A 1 195 ? 3.373 -0.807 20.370 1.00 93.25 195 VAL A N 1
ATOM 1502 C CA . VAL A 1 195 ? 4.193 -2.025 20.240 1.00 93.25 195 VAL A CA 1
ATOM 1503 C C . VAL A 1 195 ? 3.897 -2.744 18.924 1.00 93.25 195 VAL A C 1
ATOM 1505 O O . VAL A 1 195 ? 4.827 -3.137 18.224 1.00 93.25 195 VAL A O 1
ATOM 1508 N N . ILE A 1 196 ? 2.619 -2.863 18.555 1.00 92.75 196 ILE A N 1
ATOM 1509 C CA . ILE A 1 196 ? 2.220 -3.446 17.269 1.00 92.75 196 ILE A CA 1
ATOM 1510 C C . ILE A 1 196 ? 2.667 -2.561 16.104 1.00 92.75 196 ILE A C 1
ATOM 1512 O O . ILE A 1 196 ? 3.195 -3.085 15.137 1.00 92.75 196 ILE A O 1
ATOM 1516 N N . GLY A 1 197 ? 2.556 -1.237 16.197 1.00 92.31 197 GLY A N 1
ATOM 1517 C CA . GLY A 1 197 ? 3.047 -0.329 15.158 1.00 92.31 197 GLY A CA 1
ATOM 1518 C C . GLY A 1 197 ? 4.549 -0.492 14.897 1.00 92.31 197 GLY A C 1
ATOM 1519 O O . GLY A 1 197 ? 4.968 -0.543 13.744 1.00 92.31 197 GLY A O 1
ATOM 1520 N N . VAL A 1 198 ? 5.356 -0.655 15.953 1.00 94.38 198 VAL A N 1
ATOM 1521 C CA . VAL A 1 198 ? 6.793 -0.956 15.825 1.00 94.38 198 VAL A CA 1
ATOM 1522 C C . VAL A 1 198 ? 7.016 -2.333 15.200 1.00 94.38 198 VAL A C 1
ATOM 1524 O O . VAL A 1 198 ? 7.842 -2.457 14.300 1.00 94.38 198 VAL A O 1
ATOM 1527 N N . TRP A 1 199 ? 6.278 -3.357 15.639 1.00 93.94 199 TRP A N 1
ATOM 1528 C CA . TRP A 1 199 ? 6.338 -4.695 15.041 1.00 93.94 199 TRP A CA 1
ATOM 1529 C C . TRP A 1 199 ? 6.047 -4.658 13.536 1.00 93.94 199 TRP A C 1
ATOM 1531 O O . TRP A 1 199 ? 6.827 -5.175 12.743 1.00 93.94 199 TRP A O 1
ATOM 1541 N N . GLU A 1 200 ? 4.965 -3.997 13.137 1.00 94.56 200 GLU A N 1
ATOM 1542 C CA . GLU A 1 200 ? 4.516 -3.901 11.748 1.00 94.56 200 GLU A CA 1
ATOM 1543 C C . GLU A 1 200 ? 5.498 -3.122 10.871 1.00 94.56 200 GLU A C 1
ATOM 1545 O O . GLU A 1 200 ? 5.738 -3.503 9.723 1.00 94.56 200 GLU A O 1
ATOM 1550 N N . PHE A 1 201 ? 6.118 -2.075 11.422 1.00 92.75 201 PHE A N 1
ATOM 1551 C CA . PHE A 1 201 ? 7.179 -1.334 10.747 1.00 92.75 201 PHE A CA 1
ATOM 1552 C C . PHE A 1 201 ? 8.415 -2.212 10.511 1.00 92.75 201 PHE A C 1
ATOM 1554 O O . PHE A 1 201 ? 8.949 -2.260 9.405 1.00 92.75 201 PHE A O 1
ATOM 1561 N N . VAL A 1 202 ? 8.846 -2.962 11.531 1.00 93.00 202 VAL A N 1
ATOM 1562 C CA . VAL A 1 202 ? 9.989 -3.879 11.426 1.00 93.00 202 VAL A CA 1
ATOM 1563 C C . VAL A 1 202 ? 9.702 -4.999 10.420 1.00 93.00 202 VAL A C 1
ATOM 1565 O O . VAL A 1 202 ? 10.553 -5.288 9.582 1.00 93.00 202 VAL A O 1
ATOM 1568 N N . MET A 1 203 ? 8.505 -5.589 10.436 1.00 92.19 203 MET A N 1
ATOM 1569 C CA . MET A 1 203 ? 8.107 -6.624 9.470 1.00 92.19 203 MET A CA 1
ATOM 1570 C C . MET A 1 203 ? 8.002 -6.095 8.033 1.00 92.19 203 MET A C 1
ATOM 1572 O O . MET A 1 203 ? 8.338 -6.815 7.090 1.00 92.19 203 MET A O 1
ATOM 1576 N N . GLY A 1 204 ? 7.613 -4.830 7.858 1.00 90.00 204 GLY A N 1
ATOM 1577 C CA . GLY A 1 204 ? 7.628 -4.166 6.554 1.00 90.00 204 GLY A CA 1
ATOM 1578 C C . GLY A 1 204 ? 9.048 -4.059 5.993 1.00 90.00 204 GLY A C 1
ATOM 1579 O O . GLY A 1 204 ? 9.301 -4.469 4.863 1.00 90.00 204 GLY A O 1
ATOM 1580 N N . MET A 1 205 ? 10.006 -3.635 6.823 1.00 89.44 205 MET A N 1
ATOM 1581 C CA . MET A 1 205 ? 11.428 -3.593 6.451 1.00 89.44 205 MET A CA 1
ATOM 1582 C C . MET A 1 205 ? 12.012 -4.987 6.174 1.00 89.44 205 MET A C 1
ATOM 1584 O O . MET A 1 205 ? 12.805 -5.158 5.246 1.00 89.44 205 MET A O 1
ATOM 1588 N N . PHE A 1 206 ? 11.612 -6.003 6.945 1.00 89.25 206 PHE A N 1
ATOM 1589 C CA . PHE A 1 206 ? 12.000 -7.389 6.669 1.00 89.25 206 PHE A CA 1
ATOM 1590 C C . PHE A 1 206 ? 11.450 -7.892 5.335 1.00 89.25 206 PHE A C 1
ATOM 1592 O O . PHE A 1 206 ? 12.161 -8.596 4.634 1.00 89.25 206 PHE A O 1
ATOM 1599 N N . THR A 1 207 ? 10.233 -7.504 4.952 1.00 88.50 207 THR A N 1
ATOM 1600 C CA . THR A 1 207 ? 9.653 -7.899 3.657 1.00 88.50 207 THR A CA 1
ATOM 1601 C C . THR A 1 207 ? 10.462 -7.357 2.481 1.00 88.50 207 THR A C 1
ATOM 1603 O O . THR A 1 207 ? 10.605 -8.049 1.484 1.00 88.50 207 THR A O 1
ATOM 1606 N N . MET A 1 208 ? 11.018 -6.149 2.603 1.00 86.06 208 MET A N 1
ATOM 1607 C CA . MET A 1 208 ? 11.849 -5.549 1.551 1.00 86.06 208 MET A CA 1
ATOM 1608 C C . MET A 1 208 ? 13.254 -6.156 1.475 1.00 86.06 208 MET A C 1
ATOM 1610 O O . MET A 1 208 ? 13.844 -6.234 0.407 1.00 86.06 208 MET A O 1
ATOM 1614 N N . THR A 1 209 ? 13.817 -6.557 2.615 1.00 84.12 209 THR A N 1
ATOM 1615 C CA . THR A 1 209 ? 15.206 -7.043 2.680 1.00 84.12 209 THR A CA 1
ATOM 1616 C C . THR A 1 209 ? 15.318 -8.557 2.523 1.00 84.12 209 THR A C 1
ATOM 1618 O O . THR A 1 209 ? 16.316 -9.050 2.005 1.00 84.12 209 THR A O 1
ATOM 1621 N N . LEU A 1 210 ? 14.315 -9.302 2.989 1.00 82.81 210 LEU A N 1
ATOM 1622 C CA . LEU A 1 210 ? 14.286 -10.762 3.055 1.00 82.81 210 LEU A CA 1
ATOM 1623 C C . LEU A 1 210 ? 12.870 -11.271 2.714 1.00 82.81 210 LEU A C 1
ATOM 1625 O O . LEU A 1 210 ? 12.143 -11.729 3.601 1.00 82.81 210 LEU A O 1
ATOM 1629 N N . PRO A 1 211 ? 12.469 -11.238 1.432 1.00 72.38 211 PRO A N 1
ATOM 1630 C CA . PRO A 1 211 ? 11.111 -11.580 0.996 1.00 72.38 211 PRO A CA 1
ATOM 1631 C C . PRO A 1 211 ? 10.796 -13.076 1.155 1.00 72.38 211 PRO A C 1
ATOM 1633 O O . PRO A 1 211 ? 9.638 -13.464 1.267 1.00 72.38 211 PRO A O 1
ATOM 1636 N N . SER A 1 212 ? 11.825 -13.929 1.186 1.00 73.94 212 SER A N 1
ATOM 1637 C CA . SER A 1 212 ? 11.701 -15.381 1.353 1.00 73.94 212 SER A CA 1
ATOM 1638 C C . SER A 1 212 ? 11.462 -15.809 2.802 1.00 73.94 212 SER A C 1
ATOM 1640 O O . SER A 1 212 ? 11.153 -16.974 3.066 1.00 73.94 212 SER A O 1
ATOM 1642 N N . ALA A 1 213 ? 11.612 -14.893 3.762 1.00 79.88 213 ALA A N 1
ATOM 1643 C CA . ALA A 1 213 ? 11.340 -15.189 5.155 1.00 79.88 213 ALA A CA 1
ATOM 1644 C C . ALA A 1 213 ? 9.835 -15.407 5.363 1.00 79.88 213 ALA A C 1
ATOM 1646 O O . ALA A 1 213 ? 9.003 -14.641 4.891 1.00 79.88 213 ALA A O 1
ATOM 1647 N N . THR A 1 214 ? 9.471 -16.423 6.143 1.00 82.12 214 THR A N 1
ATOM 1648 C CA . THR A 1 214 ? 8.061 -16.723 6.447 1.00 82.12 214 THR A CA 1
ATOM 1649 C C . THR A 1 214 ? 7.497 -15.876 7.587 1.00 82.12 214 THR A C 1
ATOM 1651 O O . THR A 1 214 ? 6.286 -15.820 7.778 1.00 82.12 214 THR A O 1
ATOM 1654 N N . VAL A 1 215 ? 8.356 -15.228 8.380 1.00 84.81 215 VAL A N 1
ATOM 1655 C CA . VAL A 1 215 ? 7.944 -14.444 9.557 1.00 84.81 215 VAL A CA 1
ATOM 1656 C C . VAL A 1 215 ? 7.133 -13.197 9.173 1.00 84.81 215 VAL A C 1
ATOM 1658 O O . VAL A 1 215 ? 6.083 -12.986 9.789 1.00 84.81 215 VAL A O 1
ATOM 1661 N N . PRO A 1 216 ? 7.529 -12.403 8.154 1.00 85.88 216 PRO A N 1
ATOM 1662 C CA . PRO A 1 216 ? 6.759 -11.235 7.730 1.00 85.88 216 PRO A CA 1
ATOM 1663 C C . PRO A 1 216 ? 5.327 -11.555 7.288 1.00 85.88 216 PRO A C 1
ATOM 1665 O O . PRO A 1 216 ? 4.457 -10.709 7.453 1.00 85.88 216 PRO A O 1
ATOM 1668 N N . MET A 1 217 ? 5.035 -12.786 6.853 1.00 85.88 217 MET A N 1
ATOM 1669 C CA . MET A 1 217 ? 3.686 -13.237 6.473 1.00 85.88 217 MET A CA 1
ATOM 1670 C C . MET A 1 217 ? 2.623 -13.020 7.571 1.00 85.88 217 MET A C 1
ATOM 1672 O O . MET A 1 217 ? 1.431 -12.914 7.280 1.00 85.88 217 MET A O 1
ATOM 1676 N N . LEU A 1 218 ? 3.029 -12.941 8.842 1.00 88.06 218 LEU A N 1
ATOM 1677 C CA . LEU A 1 218 ? 2.124 -12.673 9.966 1.00 88.06 218 LEU A CA 1
ATOM 1678 C C . LEU A 1 218 ? 1.704 -11.197 10.087 1.00 88.06 218 LEU A C 1
ATOM 1680 O O . LEU A 1 218 ? 0.809 -10.886 10.871 1.00 88.06 218 LEU A O 1
ATOM 1684 N N . SER A 1 219 ? 2.350 -10.293 9.354 1.00 93.38 219 SER A N 1
ATOM 1685 C CA . SER A 1 219 ? 2.148 -8.848 9.425 1.00 93.38 219 SER A CA 1
ATOM 1686 C C . SER A 1 219 ? 1.226 -8.346 8.318 1.00 93.38 219 SER A C 1
ATOM 1688 O O . SER A 1 219 ? 1.235 -8.843 7.193 1.00 93.38 219 SER A O 1
ATOM 1690 N N . ILE A 1 220 ? 0.438 -7.315 8.626 1.00 94.50 220 ILE A N 1
ATOM 1691 C CA . ILE A 1 220 ? -0.428 -6.631 7.656 1.00 94.50 220 ILE A CA 1
ATOM 1692 C C . ILE A 1 220 ? 0.426 -5.904 6.605 1.00 94.50 220 ILE A C 1
ATOM 1694 O O . ILE A 1 220 ? 0.053 -5.875 5.430 1.00 94.50 220 ILE A O 1
ATOM 1698 N N . SER A 1 221 ? 1.579 -5.353 7.006 1.00 93.69 221 SER A N 1
ATOM 1699 C CA . SER A 1 221 ? 2.465 -4.609 6.105 1.00 93.69 221 SER A CA 1
ATOM 1700 C C . SER A 1 221 ? 3.033 -5.500 5.003 1.00 93.69 221 SER A C 1
ATOM 1702 O O . SER A 1 221 ? 3.060 -5.082 3.851 1.00 93.69 221 SER A O 1
ATOM 1704 N N . HIS A 1 222 ? 3.375 -6.753 5.308 1.00 93.12 222 HIS A N 1
ATOM 1705 C CA . HIS A 1 222 ? 3.864 -7.712 4.318 1.00 93.12 222 HIS A CA 1
ATOM 1706 C C . HIS A 1 222 ? 2.881 -7.919 3.160 1.00 93.12 222 HIS A C 1
ATOM 1708 O O . HIS A 1 222 ? 3.244 -7.754 1.996 1.00 93.12 222 HIS A O 1
ATOM 1714 N N . TRP A 1 223 ? 1.612 -8.205 3.468 1.00 94.12 223 TRP A N 1
ATOM 1715 C CA . TRP A 1 223 ? 0.588 -8.429 2.444 1.00 94.12 223 TRP A CA 1
ATOM 1716 C C . TRP A 1 223 ? 0.337 -7.192 1.587 1.00 94.12 223 TRP A C 1
ATOM 1718 O O . TRP A 1 223 ? 0.100 -7.313 0.386 1.00 94.12 223 TRP A O 1
ATOM 1728 N N . ALA A 1 224 ? 0.426 -6.004 2.184 1.00 94.44 224 ALA A N 1
ATOM 1729 C CA . ALA A 1 224 ? 0.296 -4.744 1.469 1.00 94.44 224 ALA A CA 1
ATOM 1730 C C . ALA A 1 224 ? 1.483 -4.460 0.541 1.00 94.44 224 ALA A C 1
ATOM 1732 O O . ALA A 1 224 ? 1.279 -4.034 -0.595 1.00 94.44 224 ALA A O 1
ATOM 1733 N N . LEU A 1 225 ? 2.710 -4.724 0.996 1.00 93.75 225 LEU A N 1
ATOM 1734 C CA . LEU A 1 225 ? 3.915 -4.573 0.182 1.00 93.75 225 LEU A CA 1
ATOM 1735 C C . LEU A 1 225 ? 3.914 -5.564 -0.986 1.00 93.75 225 LEU A C 1
ATOM 1737 O O . LEU A 1 225 ? 4.106 -5.138 -2.121 1.00 93.75 225 LEU A O 1
ATOM 1741 N N . GLN A 1 226 ? 3.564 -6.831 -0.738 1.00 92.75 226 GLN A N 1
ATOM 1742 C CA . GLN A 1 226 ? 3.397 -7.830 -1.798 1.00 92.75 226 GLN A CA 1
ATOM 1743 C C . GLN A 1 226 ? 2.315 -7.420 -2.808 1.00 92.75 226 GLN A C 1
ATOM 1745 O O . GLN A 1 226 ? 2.445 -7.673 -4.004 1.00 92.75 226 GLN A O 1
ATOM 1750 N N . MET A 1 227 ? 1.239 -6.774 -2.346 1.00 93.88 227 MET A N 1
ATOM 1751 C CA . MET A 1 227 ? 0.198 -6.274 -3.241 1.00 93.88 227 MET A CA 1
ATOM 1752 C C . MET A 1 227 ? 0.739 -5.195 -4.186 1.00 93.88 227 MET A C 1
ATOM 1754 O O . MET A 1 227 ? 0.384 -5.195 -5.360 1.00 93.88 227 MET A O 1
ATOM 1758 N N . ILE A 1 228 ? 1.608 -4.301 -3.698 1.00 94.38 228 ILE A N 1
ATOM 1759 C CA . ILE A 1 228 ? 2.281 -3.302 -4.541 1.00 94.38 228 ILE A CA 1
ATOM 1760 C C . ILE A 1 228 ? 3.196 -3.994 -5.552 1.00 94.38 228 ILE A C 1
ATOM 1762 O O . ILE A 1 228 ? 3.120 -3.671 -6.732 1.00 94.38 228 ILE A O 1
ATOM 1766 N N . ASP A 1 229 ? 3.999 -4.970 -5.125 1.00 92.25 229 ASP A N 1
ATOM 1767 C CA . ASP A 1 229 ? 4.912 -5.694 -6.022 1.00 92.25 229 ASP A CA 1
ATOM 1768 C C . ASP A 1 229 ? 4.177 -6.405 -7.160 1.00 92.25 229 ASP A C 1
ATOM 1770 O O . ASP A 1 229 ? 4.603 -6.347 -8.314 1.00 92.25 229 ASP A O 1
ATOM 1774 N N . ALA A 1 230 ? 3.025 -7.004 -6.855 1.00 92.31 230 ALA A N 1
ATOM 1775 C CA . ALA A 1 230 ? 2.159 -7.617 -7.851 1.00 92.31 230 ALA A CA 1
ATOM 1776 C C . ALA A 1 230 ? 1.572 -6.594 -8.839 1.00 92.31 230 ALA A C 1
ATOM 1778 O O . ALA A 1 230 ? 1.492 -6.866 -10.034 1.00 92.31 230 ALA A O 1
ATOM 1779 N N . ILE A 1 231 ? 1.170 -5.412 -8.365 1.00 93.19 231 ILE A N 1
ATOM 1780 C CA . ILE A 1 231 ? 0.633 -4.342 -9.222 1.00 93.19 231 ILE A CA 1
ATOM 1781 C C . ILE A 1 231 ? 1.713 -3.786 -10.142 1.00 93.19 231 ILE A C 1
ATOM 1783 O O . ILE A 1 231 ? 1.427 -3.522 -11.307 1.00 93.19 231 ILE A O 1
ATOM 1787 N N . VAL A 1 232 ? 2.933 -3.622 -9.629 1.00 92.19 232 VAL A N 1
ATOM 1788 C CA . VAL A 1 232 ? 4.079 -3.166 -10.417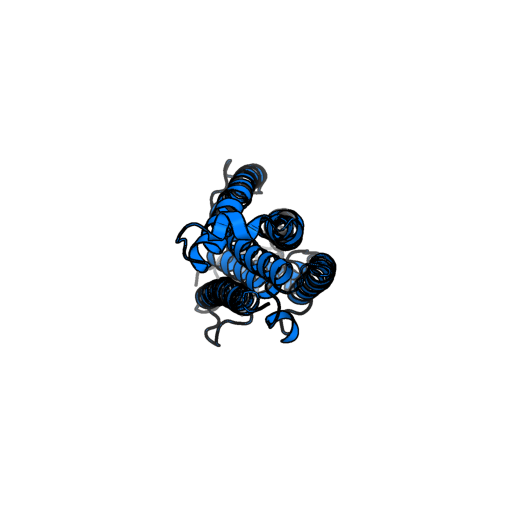 1.00 92.19 232 VAL A CA 1
ATOM 1789 C C . VAL A 1 232 ? 4.310 -4.105 -11.594 1.00 92.19 232 VAL A C 1
ATOM 1791 O O . VAL A 1 232 ? 4.363 -3.619 -12.711 1.00 92.19 232 VAL A O 1
ATOM 1794 N N . LEU A 1 233 ? 4.325 -5.426 -11.390 1.00 90.06 233 LEU A N 1
ATOM 1795 C CA . LEU A 1 233 ? 4.469 -6.381 -12.500 1.00 90.06 233 LEU A CA 1
ATOM 1796 C C . LEU A 1 233 ? 3.307 -6.357 -13.493 1.00 90.06 233 LEU A C 1
ATOM 1798 O O . LEU A 1 233 ? 3.507 -6.568 -14.681 1.00 90.06 233 LEU A O 1
ATOM 1802 N N . ILE A 1 234 ? 2.083 -6.114 -13.023 1.00 90.00 234 ILE A N 1
ATOM 1803 C CA . ILE A 1 234 ? 0.915 -6.039 -13.911 1.00 90.00 234 ILE A CA 1
ATOM 1804 C C . ILE A 1 234 ? 0.956 -4.765 -14.768 1.00 90.00 234 ILE A C 1
ATOM 1806 O O . ILE A 1 234 ? 0.503 -4.781 -15.910 1.00 90.00 234 ILE A O 1
ATOM 1810 N N . ALA A 1 235 ? 1.446 -3.654 -14.217 1.00 90.00 235 ALA A N 1
ATOM 1811 C CA . ALA A 1 235 ? 1.486 -2.364 -14.902 1.00 90.00 235 ALA A CA 1
ATOM 1812 C C . ALA A 1 235 ? 2.763 -2.157 -15.735 1.00 90.00 235 ALA A C 1
ATOM 1814 O O . ALA A 1 235 ? 2.699 -1.547 -16.801 1.00 90.00 235 ALA A O 1
ATOM 1815 N N . TRP A 1 236 ? 3.895 -2.658 -15.243 1.00 89.56 236 TRP A N 1
ATOM 1816 C CA . TRP A 1 236 ? 5.238 -2.570 -15.817 1.00 89.56 236 TRP A CA 1
ATOM 1817 C C . TRP A 1 236 ? 5.868 -3.976 -15.837 1.00 89.56 236 TRP A C 1
ATOM 1819 O O . TRP A 1 236 ? 6.671 -4.309 -14.955 1.00 89.56 236 TRP A O 1
ATOM 1829 N N . PRO A 1 237 ? 5.480 -4.835 -16.796 1.00 85.12 237 PRO A N 1
ATOM 1830 C CA . PRO A 1 237 ? 5.964 -6.219 -16.864 1.00 85.12 237 PRO A CA 1
ATOM 1831 C C . PRO A 1 237 ? 7.485 -6.301 -17.068 1.00 85.12 237 PRO A C 1
ATOM 1833 O O . PRO A 1 237 ? 8.158 -7.143 -16.480 1.00 85.12 237 PRO A O 1
ATOM 1836 N N . ASP A 1 238 ? 8.041 -5.332 -17.786 1.00 83.38 238 ASP A N 1
ATOM 1837 C CA . ASP A 1 238 ? 9.469 -5.138 -18.034 1.00 83.38 238 ASP A CA 1
ATOM 1838 C C . ASP A 1 238 ? 10.296 -4.845 -16.766 1.00 83.38 238 ASP A C 1
ATOM 1840 O O . ASP A 1 238 ? 11.519 -4.935 -16.794 1.00 83.38 238 ASP A O 1
ATOM 1844 N N . THR A 1 239 ? 9.678 -4.548 -15.615 1.00 84.50 239 THR A N 1
ATOM 1845 C CA . THR A 1 239 ? 10.414 -4.296 -14.355 1.00 84.50 239 THR A CA 1
ATOM 1846 C C . THR A 1 239 ? 11.289 -5.484 -13.942 1.00 84.50 239 THR A C 1
ATOM 1848 O O . THR A 1 239 ? 12.350 -5.284 -13.348 1.00 84.50 239 THR A O 1
ATOM 1851 N N . LEU A 1 240 ? 10.879 -6.711 -14.285 1.00 83.25 240 LEU A N 1
ATOM 1852 C CA . LEU A 1 240 ? 11.703 -7.900 -14.072 1.00 83.25 240 LEU A CA 1
ATOM 1853 C C . LEU A 1 240 ? 12.991 -7.833 -14.905 1.00 83.25 240 LEU A C 1
ATOM 1855 O O . LEU A 1 240 ? 14.077 -7.998 -14.350 1.00 83.25 240 LEU A O 1
ATOM 1859 N N . GLN A 1 241 ? 12.876 -7.491 -16.188 1.00 78.25 241 GLN A N 1
ATOM 1860 C CA . GLN A 1 241 ? 14.015 -7.330 -17.093 1.00 78.25 241 GLN A CA 1
ATOM 1861 C C . GLN A 1 241 ? 14.954 -6.223 -16.607 1.00 78.25 241 GLN A C 1
ATOM 1863 O O . GLN A 1 241 ? 16.149 -6.464 -16.477 1.00 78.25 241 GLN A O 1
ATOM 1868 N N . TYR A 1 242 ? 14.421 -5.061 -16.205 1.00 79.94 242 TYR A N 1
ATOM 1869 C CA . TYR A 1 242 ? 15.224 -3.979 -15.616 1.00 79.94 242 TYR A CA 1
ATOM 1870 C C . TYR A 1 242 ? 16.008 -4.440 -14.378 1.00 79.94 242 TYR A C 1
ATOM 1872 O O . TYR A 1 242 ? 17.155 -4.042 -14.186 1.00 79.94 242 TYR A O 1
ATOM 1880 N N . SER A 1 243 ? 15.421 -5.292 -13.531 1.00 80.44 243 SER A N 1
ATOM 1881 C CA . SER A 1 243 ? 16.125 -5.821 -12.357 1.00 80.44 243 SER A CA 1
ATOM 1882 C C . SER A 1 243 ? 17.252 -6.795 -12.719 1.00 80.44 243 SER A C 1
ATOM 1884 O O . SER A 1 243 ? 18.309 -6.746 -12.094 1.00 80.44 243 SER A O 1
ATOM 1886 N N . GLN A 1 244 ? 17.057 -7.626 -13.747 1.00 78.44 244 GLN A N 1
ATOM 1887 C CA . GLN A 1 244 ? 18.059 -8.580 -14.232 1.00 78.44 244 GLN A CA 1
ATOM 1888 C C . GLN A 1 244 ? 19.196 -7.875 -14.981 1.00 78.44 244 GLN A C 1
ATOM 1890 O O . GLN A 1 244 ? 20.360 -8.204 -14.776 1.00 78.44 244 GLN A O 1
ATOM 1895 N N . MET A 1 245 ? 18.875 -6.856 -15.784 1.00 74.06 245 MET A N 1
ATOM 1896 C CA . MET A 1 245 ? 19.859 -6.006 -16.459 1.00 74.06 245 MET A CA 1
ATOM 1897 C C . MET A 1 245 ? 20.773 -5.303 -15.449 1.00 74.06 245 MET A C 1
ATOM 1899 O O . MET A 1 245 ? 21.985 -5.274 -15.642 1.00 74.06 245 MET A O 1
ATOM 1903 N N . ALA A 1 246 ? 20.222 -4.806 -14.332 1.00 77.44 246 ALA A N 1
ATOM 1904 C CA . ALA A 1 246 ? 21.024 -4.218 -13.256 1.00 77.44 246 ALA A CA 1
ATOM 1905 C C . ALA A 1 246 ? 22.115 -5.171 -12.749 1.00 77.44 246 ALA A C 1
ATOM 1907 O O . ALA A 1 246 ? 23.252 -4.761 -12.529 1.00 77.44 246 ALA A O 1
ATOM 1908 N N . GLU A 1 247 ? 21.748 -6.437 -12.541 1.00 75.56 247 GLU A N 1
ATOM 1909 C CA . GLU A 1 247 ? 22.640 -7.466 -12.012 1.00 75.56 247 GLU A CA 1
ATOM 1910 C C . GLU A 1 247 ? 23.652 -7.937 -13.063 1.00 75.56 247 GLU A C 1
ATOM 1912 O O . GLU A 1 247 ? 24.825 -8.107 -12.737 1.00 75.56 247 GLU A O 1
ATOM 1917 N N . ALA A 1 248 ? 23.220 -8.098 -14.316 1.00 72.44 248 ALA A N 1
ATOM 1918 C CA . ALA A 1 248 ? 24.062 -8.558 -15.417 1.00 72.44 248 ALA A CA 1
ATOM 1919 C C . ALA A 1 248 ? 25.177 -7.559 -15.763 1.00 72.44 248 ALA A C 1
ATOM 1921 O O . ALA A 1 248 ? 26.332 -7.959 -15.907 1.00 72.44 248 ALA A O 1
ATOM 1922 N N . PHE A 1 249 ? 24.842 -6.269 -15.834 1.00 72.25 249 PHE A N 1
ATOM 1923 C CA . PHE A 1 249 ? 25.770 -5.200 -16.222 1.00 72.25 249 PHE A CA 1
ATOM 1924 C C . PHE A 1 249 ? 26.430 -4.497 -15.026 1.00 72.25 249 PHE A C 1
ATOM 1926 O O . PHE A 1 249 ? 27.304 -3.651 -15.189 1.00 72.25 249 PHE A O 1
ATOM 1933 N N . GLY A 1 250 ? 26.052 -4.858 -13.795 1.00 71.25 250 GLY A N 1
ATOM 1934 C CA . GLY A 1 250 ? 26.633 -4.283 -12.581 1.00 71.25 250 GLY A CA 1
ATOM 1935 C C . GLY A 1 250 ? 26.271 -2.813 -12.351 1.00 71.25 250 GLY A C 1
ATOM 1936 O O . GLY A 1 250 ? 27.026 -2.099 -11.689 1.00 71.25 250 GLY A O 1
ATOM 1937 N N . PHE A 1 251 ? 25.131 -2.351 -12.877 1.00 75.88 251 PHE A N 1
ATOM 1938 C CA . PHE A 1 251 ? 24.644 -0.995 -12.636 1.00 75.88 251 PHE A CA 1
ATOM 1939 C C . PHE A 1 251 ? 24.237 -0.803 -11.169 1.00 75.88 251 PHE A C 1
ATOM 1941 O O . PHE A 1 251 ? 23.506 -1.618 -10.598 1.00 75.88 251 PHE A O 1
ATOM 1948 N N . ASP A 1 252 ? 24.616 0.335 -10.578 1.00 73.69 252 ASP A N 1
ATOM 1949 C CA . ASP A 1 252 ? 24.166 0.757 -9.244 1.00 73.69 252 ASP A CA 1
ATOM 1950 C C . ASP A 1 252 ? 22.682 1.181 -9.282 1.00 73.69 252 ASP A C 1
ATOM 1952 O O . ASP A 1 252 ? 22.321 2.360 -9.269 1.00 73.69 252 ASP A O 1
ATOM 1956 N N . SER A 1 253 ? 21.789 0.193 -9.347 1.00 77.88 253 SER A N 1
ATOM 1957 C CA . SER A 1 253 ? 20.341 0.384 -9.362 1.00 77.88 253 SER A CA 1
ATOM 1958 C C . SER A 1 253 ? 19.750 0.211 -7.958 1.00 77.88 253 SER A C 1
ATOM 1960 O O . SER A 1 253 ? 19.910 -0.847 -7.347 1.00 77.88 253 SER A O 1
ATOM 1962 N N . PRO A 1 254 ? 18.999 1.193 -7.429 1.00 81.75 254 PRO A N 1
ATOM 1963 C CA . PRO A 1 254 ? 18.283 1.029 -6.167 1.00 81.75 254 PRO A CA 1
ATOM 1964 C C . PRO A 1 254 ? 17.003 0.180 -6.309 1.00 81.75 254 PRO A C 1
ATOM 1966 O O . PRO A 1 254 ? 16.380 -0.155 -5.299 1.00 81.75 254 PRO A O 1
ATOM 1969 N N . LEU A 1 255 ? 16.603 -0.188 -7.532 1.00 85.12 255 LEU A N 1
ATOM 1970 C CA . LEU A 1 255 ? 15.364 -0.918 -7.816 1.00 85.12 255 LEU A CA 1
ATOM 1971 C C . LEU A 1 255 ? 15.255 -2.264 -7.066 1.00 85.12 255 LEU A C 1
ATOM 1973 O O . LEU A 1 255 ? 14.229 -2.457 -6.409 1.00 85.12 255 LEU A O 1
ATOM 1977 N N . PRO A 1 256 ? 16.278 -3.149 -7.044 1.00 82.94 256 PRO A N 1
ATOM 1978 C CA . PRO A 1 256 ? 16.186 -4.461 -6.386 1.00 82.94 256 PRO A CA 1
ATOM 1979 C C . PRO A 1 256 ? 16.033 -4.394 -4.858 1.00 82.94 256 PRO A C 1
ATOM 1981 O O . PRO A 1 256 ? 15.640 -5.370 -4.218 1.00 82.94 256 PRO A O 1
ATOM 1984 N N . PHE A 1 257 ? 16.347 -3.243 -4.249 1.00 84.00 257 PHE A N 1
ATOM 1985 C CA . PHE A 1 257 ? 16.119 -3.008 -2.823 1.00 84.00 257 PHE A CA 1
ATOM 1986 C C . PHE A 1 257 ? 14.649 -2.683 -2.519 1.00 84.00 257 PHE A C 1
ATOM 1988 O O . PHE A 1 257 ? 14.125 -3.061 -1.471 1.00 84.00 257 PHE A O 1
ATOM 1995 N N . PHE A 1 258 ? 13.976 -1.948 -3.409 1.00 85.19 258 PHE A N 1
ATOM 1996 C CA . PHE A 1 258 ? 12.592 -1.515 -3.200 1.00 85.19 258 PHE A CA 1
ATOM 1997 C C . PHE A 1 258 ? 11.565 -2.460 -3.812 1.00 85.19 258 PHE A C 1
ATOM 1999 O O . PHE A 1 258 ? 10.439 -2.527 -3.311 1.00 85.19 258 PHE A O 1
ATOM 2006 N N . TRP A 1 259 ? 11.927 -3.176 -4.869 1.00 88.44 259 TRP A N 1
ATOM 2007 C CA . TRP A 1 259 ? 11.042 -4.057 -5.609 1.00 88.44 259 TRP A CA 1
ATOM 2008 C C . TRP A 1 259 ? 11.663 -5.439 -5.774 1.00 88.44 259 TRP A C 1
ATOM 2010 O O . TRP A 1 259 ? 12.830 -5.570 -6.131 1.00 88.44 259 TRP A O 1
ATOM 2020 N N . GLN A 1 260 ? 10.852 -6.460 -5.512 1.00 84.94 260 GLN A N 1
ATOM 2021 C CA . GLN A 1 260 ? 11.198 -7.865 -5.678 1.00 84.94 260 GLN A CA 1
ATOM 2022 C C . GLN A 1 260 ? 9.955 -8.615 -6.169 1.00 84.94 260 GLN A C 1
ATOM 2024 O O . GLN A 1 260 ? 8.832 -8.214 -5.839 1.00 84.94 260 GLN A O 1
ATOM 2029 N N . PRO A 1 261 ? 10.118 -9.702 -6.939 1.00 84.56 261 PRO A N 1
ATOM 2030 C CA . PRO A 1 261 ? 8.985 -10.466 -7.437 1.00 84.56 261 PRO A CA 1
ATOM 2031 C C . PRO A 1 261 ? 8.166 -11.073 -6.280 1.00 84.56 261 PRO A C 1
ATOM 2033 O O . PRO A 1 261 ? 8.727 -11.496 -5.263 1.00 84.56 261 PRO A O 1
ATOM 2036 N N . PRO A 1 262 ? 6.827 -11.137 -6.407 1.00 83.25 262 PRO A N 1
ATOM 2037 C CA . PRO A 1 262 ? 5.955 -11.608 -5.339 1.00 83.25 262 PRO A CA 1
ATOM 2038 C C . PRO A 1 262 ? 6.159 -13.105 -5.063 1.00 83.25 262 PRO A C 1
ATOM 2040 O O . PRO A 1 262 ? 6.067 -13.941 -5.959 1.00 83.25 262 PRO A O 1
ATOM 2043 N N . VAL A 1 263 ? 6.375 -13.456 -3.791 1.00 77.94 263 VAL A N 1
ATOM 2044 C CA . VAL A 1 263 ? 6.739 -14.824 -3.375 1.00 77.94 263 VAL A CA 1
ATOM 2045 C C . VAL A 1 263 ? 5.511 -15.714 -3.143 1.00 77.94 263 VAL A C 1
ATOM 2047 O O . VAL A 1 263 ? 5.502 -16.886 -3.522 1.00 77.94 263 VAL A O 1
ATOM 2050 N N . HIS A 1 264 ? 4.435 -15.190 -2.543 1.00 75.94 264 HIS A N 1
ATOM 2051 C CA . HIS A 1 264 ? 3.254 -15.992 -2.198 1.00 75.94 264 HIS A CA 1
ATOM 2052 C C . HIS A 1 264 ? 2.218 -16.035 -3.330 1.00 75.94 264 HIS A C 1
ATOM 2054 O O . HIS A 1 264 ? 1.137 -15.453 -3.235 1.00 75.94 264 HIS A O 1
ATOM 2060 N N . THR A 1 265 ? 2.549 -16.768 -4.395 1.00 74.88 265 THR A N 1
ATOM 2061 C CA . THR A 1 265 ? 1.726 -16.949 -5.609 1.00 74.88 265 THR A CA 1
ATOM 2062 C C . THR A 1 265 ? 0.984 -18.292 -5.665 1.00 74.88 265 THR A C 1
ATOM 2064 O O . THR A 1 265 ? 0.453 -18.651 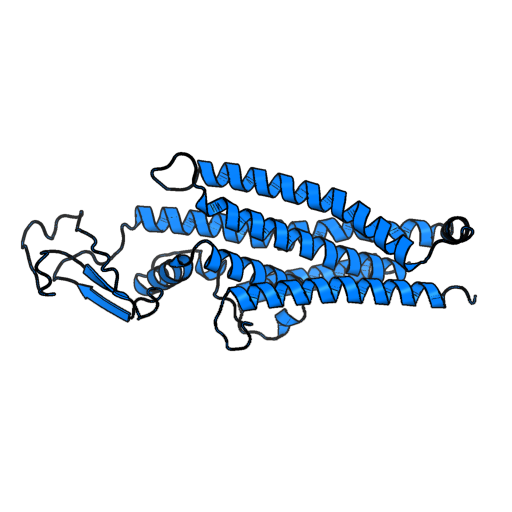-6.714 1.00 74.88 265 THR A O 1
ATOM 2067 N N . LEU A 1 266 ? 0.930 -19.060 -4.565 1.00 73.31 266 LEU A N 1
ATOM 2068 C CA . LEU A 1 266 ? 0.351 -20.420 -4.532 1.00 73.31 266 LEU A CA 1
ATOM 2069 C C . LEU A 1 266 ? 0.952 -21.351 -5.604 1.00 73.31 266 LEU A C 1
ATOM 2071 O O . LEU A 1 266 ? 0.225 -22.099 -6.248 1.00 73.31 266 LEU A O 1
ATOM 2075 N N . GLU A 1 267 ? 2.266 -21.252 -5.829 1.00 75.62 267 GLU A N 1
ATOM 2076 C CA . GLU A 1 267 ? 3.008 -22.013 -6.854 1.00 75.62 267 GLU A CA 1
ATOM 2077 C C . GLU A 1 267 ? 2.586 -21.718 -8.308 1.00 75.62 267 GLU A C 1
ATOM 2079 O O . GLU A 1 267 ? 3.078 -22.354 -9.232 1.00 75.62 267 GLU A O 1
ATOM 2084 N N . THR A 1 268 ? 1.717 -20.726 -8.541 1.00 71.94 268 THR A N 1
ATOM 2085 C CA . THR A 1 268 ? 1.284 -20.341 -9.898 1.00 71.94 268 THR A CA 1
ATOM 2086 C C . THR A 1 268 ? 2.223 -19.355 -10.585 1.00 71.94 268 THR A C 1
ATOM 2088 O O . THR A 1 268 ? 2.014 -19.066 -11.757 1.00 71.94 268 THR A O 1
ATOM 2091 N N . GLN A 1 269 ? 3.181 -18.774 -9.848 1.00 77.31 269 GLN A N 1
ATOM 2092 C CA . GLN A 1 269 ? 4.106 -17.718 -10.302 1.00 77.31 269 GLN A CA 1
ATOM 2093 C C . GLN A 1 269 ? 3.432 -16.474 -10.911 1.00 77.31 269 GLN A C 1
ATOM 2095 O O . GLN A 1 269 ? 4.103 -15.568 -11.389 1.00 77.31 269 GLN A O 1
ATOM 2100 N N . SER A 1 270 ? 2.103 -16.372 -10.834 1.00 85.88 270 SER A N 1
ATOM 2101 C CA . SER A 1 270 ? 1.363 -15.285 -11.462 1.00 85.88 270 SER A CA 1
ATOM 2102 C C . SER A 1 270 ? 1.206 -14.076 -10.525 1.00 85.88 270 SER A C 1
ATOM 2104 O O . SER A 1 270 ? 0.783 -14.232 -9.368 1.00 85.88 270 SER A O 1
ATOM 2106 N N . PRO A 1 271 ? 1.459 -12.844 -11.008 1.00 86.62 271 PRO A N 1
ATOM 2107 C CA . PRO A 1 271 ? 1.313 -11.638 -10.192 1.00 86.62 271 PRO A CA 1
ATOM 2108 C C . PRO A 1 271 ? -0.154 -11.383 -9.816 1.00 86.62 271 PRO A C 1
ATOM 2110 O O . PRO A 1 271 ? -0.456 -10.913 -8.720 1.00 86.62 271 PRO A O 1
ATOM 2113 N N . VAL A 1 272 ? -1.098 -11.779 -10.674 1.00 89.50 272 VAL A N 1
ATOM 2114 C CA . VAL A 1 272 ? -2.540 -11.631 -10.420 1.00 89.50 272 VAL A CA 1
ATOM 2115 C C . VAL A 1 272 ? -2.991 -12.460 -9.214 1.00 89.50 272 VAL A C 1
ATOM 2117 O O . VAL A 1 272 ? -3.772 -11.973 -8.394 1.00 89.50 272 VAL A O 1
ATOM 2120 N N . VAL A 1 273 ? -2.489 -13.690 -9.058 1.00 89.50 273 VAL A N 1
ATOM 2121 C CA . VAL A 1 273 ? -2.827 -14.523 -7.894 1.00 89.50 273 VAL A CA 1
ATOM 2122 C C . VAL A 1 273 ? -2.262 -13.911 -6.618 1.00 89.50 273 VAL A C 1
ATOM 2124 O O . VAL A 1 273 ? -2.995 -13.811 -5.635 1.00 89.50 273 VAL A O 1
ATOM 2127 N N . ALA A 1 274 ? -1.015 -13.428 -6.633 1.00 89.44 274 ALA A N 1
ATOM 2128 C CA . ALA A 1 274 ? -0.430 -12.742 -5.478 1.00 89.44 274 ALA A CA 1
ATOM 2129 C C . ALA A 1 274 ? -1.253 -11.517 -5.048 1.00 89.44 274 ALA A C 1
ATOM 2131 O O . ALA A 1 274 ? -1.504 -11.336 -3.855 1.00 89.44 274 ALA A O 1
ATOM 2132 N N . LEU A 1 275 ? -1.734 -10.720 -6.007 1.00 92.69 275 LEU A N 1
ATOM 2133 C CA . LEU A 1 275 ? -2.604 -9.571 -5.753 1.00 92.69 275 LEU A CA 1
ATOM 2134 C C . LEU A 1 275 ? -3.916 -9.987 -5.074 1.00 92.69 275 LEU A C 1
ATOM 2136 O O . LEU A 1 275 ? -4.303 -9.396 -4.063 1.00 92.69 275 LEU A O 1
ATOM 2140 N N . ILE A 1 276 ? -4.588 -11.019 -5.591 1.00 93.00 276 ILE A N 1
ATOM 2141 C CA . ILE A 1 276 ? -5.855 -11.511 -5.029 1.00 93.00 276 ILE A CA 1
ATOM 2142 C C . ILE A 1 276 ? -5.643 -12.059 -3.616 1.00 93.00 276 ILE A C 1
ATOM 2144 O O . ILE A 1 276 ? -6.427 -11.745 -2.720 1.00 93.00 276 ILE A O 1
ATOM 2148 N N . VAL A 1 277 ? -4.585 -12.844 -3.395 1.00 92.62 277 VAL A N 1
ATOM 2149 C CA . VAL A 1 277 ? -4.263 -13.396 -2.072 1.00 92.62 277 VAL A CA 1
ATOM 2150 C C . VAL A 1 277 ? -4.048 -12.263 -1.069 1.00 92.62 277 VAL A C 1
ATOM 2152 O O . VAL A 1 277 ? -4.692 -12.265 -0.019 1.00 92.62 277 VAL A O 1
ATOM 2155 N N . SER A 1 278 ? -3.242 -11.253 -1.407 1.00 93.56 278 SER A N 1
ATOM 2156 C CA . SER A 1 278 ? -3.031 -10.088 -0.541 1.00 93.56 278 SER A CA 1
ATOM 2157 C C . SER A 1 278 ? -4.333 -9.352 -0.216 1.00 93.56 278 SER A C 1
ATOM 2159 O O . SER A 1 278 ? -4.594 -9.050 0.949 1.00 93.56 278 SER A O 1
ATOM 2161 N N . MET A 1 279 ? -5.194 -9.106 -1.210 1.00 94.38 279 MET A N 1
ATOM 2162 C CA . MET A 1 279 ? -6.495 -8.464 -0.983 1.00 94.38 279 MET A CA 1
ATOM 2163 C C . MET A 1 279 ? -7.384 -9.286 -0.046 1.00 94.38 279 MET A C 1
ATOM 2165 O O . MET A 1 279 ? -7.980 -8.738 0.883 1.00 94.38 279 MET A O 1
ATOM 2169 N N . VAL A 1 280 ? -7.468 -10.600 -0.268 1.00 94.88 280 VAL A N 1
ATOM 2170 C CA . VAL A 1 280 ? -8.269 -11.511 0.558 1.00 94.88 280 VAL A CA 1
ATOM 2171 C C . VAL A 1 280 ? -7.755 -11.532 1.991 1.00 94.88 280 VAL A C 1
ATOM 2173 O O . VAL A 1 280 ? -8.567 -11.461 2.912 1.00 94.88 280 VAL A O 1
ATOM 2176 N N . VAL A 1 281 ? -6.439 -11.575 2.204 1.00 94.44 281 VAL A N 1
ATOM 2177 C CA . VAL A 1 281 ? -5.861 -11.571 3.553 1.00 94.44 281 VAL A CA 1
ATOM 2178 C C . VAL A 1 281 ? -6.142 -10.250 4.269 1.00 94.44 281 VAL A C 1
ATOM 2180 O O . VAL A 1 281 ? -6.624 -10.273 5.401 1.00 94.44 281 VAL A O 1
ATOM 2183 N N . LEU A 1 282 ? -5.937 -9.101 3.618 1.00 95.56 282 LEU A N 1
ATOM 2184 C CA . LEU A 1 282 ? -6.233 -7.793 4.217 1.00 95.56 282 LEU A CA 1
ATOM 2185 C C . LEU A 1 282 ? -7.720 -7.663 4.581 1.00 95.56 282 LEU A C 1
ATOM 2187 O O . LEU A 1 282 ? -8.058 -7.252 5.694 1.00 95.56 282 LEU A O 1
ATOM 2191 N N . MET A 1 283 ? -8.622 -8.094 3.695 1.00 95.12 283 MET A N 1
ATOM 2192 C CA . MET A 1 283 ? -10.057 -8.139 3.986 1.00 95.12 283 MET A CA 1
ATOM 2193 C C . MET A 1 283 ? -10.388 -9.120 5.120 1.00 95.12 283 MET A C 1
ATOM 2195 O O . MET A 1 283 ? -11.170 -8.784 6.010 1.00 95.12 283 MET A O 1
ATOM 2199 N N . ALA A 1 284 ? -9.769 -10.299 5.161 1.00 95.31 284 ALA A N 1
ATOM 2200 C CA . ALA A 1 284 ? -9.973 -11.264 6.238 1.00 95.31 284 ALA A CA 1
ATOM 2201 C C . ALA A 1 284 ? -9.531 -10.700 7.597 1.00 95.31 284 ALA A C 1
ATOM 2203 O O . ALA A 1 284 ? -10.251 -10.856 8.585 1.00 95.31 284 ALA A O 1
ATOM 2204 N N . VAL A 1 285 ? -8.403 -9.982 7.647 1.00 94.75 285 VAL A N 1
ATOM 2205 C CA . VAL A 1 285 ? -7.926 -9.306 8.862 1.00 94.75 285 VAL A CA 1
ATOM 2206 C C . VAL A 1 285 ? -8.908 -8.221 9.304 1.00 94.75 285 VAL A C 1
ATOM 2208 O O . VAL A 1 285 ? -9.291 -8.202 10.474 1.00 94.75 285 VAL A O 1
ATOM 2211 N N . THR A 1 286 ? -9.380 -7.360 8.392 1.00 94.12 286 THR A N 1
ATOM 2212 C CA . THR A 1 286 ? -10.379 -6.324 8.730 1.00 94.12 286 THR A CA 1
ATOM 2213 C C . THR A 1 286 ? -11.643 -6.922 9.346 1.00 94.12 286 THR A C 1
ATOM 2215 O O . THR A 1 286 ? -12.064 -6.510 10.430 1.00 94.12 286 THR A O 1
ATOM 2218 N N . LEU A 1 287 ? -12.227 -7.930 8.692 1.00 92.69 287 LEU A N 1
ATOM 2219 C CA . LEU A 1 287 ? -13.449 -8.588 9.141 1.00 92.69 287 LEU A CA 1
ATOM 2220 C C . LEU A 1 287 ? -13.228 -9.339 10.456 1.00 92.69 287 LEU A C 1
ATOM 2222 O O . LEU A 1 287 ? -14.044 -9.223 11.370 1.00 92.69 287 LEU A O 1
ATOM 2226 N N . GLY A 1 288 ? -12.109 -10.054 10.583 1.00 92.25 288 GLY A N 1
ATOM 2227 C CA . GLY A 1 288 ? -11.738 -10.770 11.801 1.00 92.25 288 GLY A CA 1
ATOM 2228 C C . GLY A 1 288 ? -11.634 -9.835 13.004 1.00 92.25 288 GLY A C 1
ATOM 2229 O O . GLY A 1 288 ? -12.223 -10.106 14.051 1.00 92.25 288 GLY A O 1
ATOM 2230 N N . MET A 1 289 ? -10.975 -8.687 12.837 1.00 91.50 289 MET A N 1
ATOM 2231 C CA . MET A 1 289 ? -10.859 -7.675 13.888 1.00 91.50 289 MET A CA 1
ATOM 2232 C C . MET A 1 289 ? -12.227 -7.101 14.266 1.00 91.50 289 MET A C 1
ATOM 2234 O O . MET A 1 289 ? -12.560 -7.045 15.449 1.00 91.50 289 MET A O 1
ATOM 2238 N N . ILE A 1 290 ? -13.077 -6.765 13.291 1.00 89.19 290 ILE A N 1
ATOM 2239 C CA . ILE A 1 290 ? -14.443 -6.286 13.556 1.00 89.19 290 ILE A CA 1
ATOM 2240 C C . ILE A 1 290 ? -15.244 -7.306 14.389 1.00 89.19 290 ILE A C 1
ATOM 2242 O O . ILE A 1 290 ? -15.895 -6.920 15.364 1.00 89.19 290 ILE A O 1
ATOM 2246 N N . VAL A 1 291 ? -15.168 -8.600 14.061 1.00 89.44 291 VAL A N 1
ATOM 2247 C CA . VAL A 1 291 ? -15.845 -9.676 14.811 1.00 89.44 291 VAL A CA 1
ATOM 2248 C C . VAL A 1 291 ? -15.312 -9.782 16.245 1.00 89.44 291 VAL A C 1
ATOM 2250 O O . VAL A 1 291 ? -16.099 -9.867 17.194 1.00 89.44 291 VAL A O 1
ATOM 2253 N N . ILE A 1 292 ? -13.991 -9.711 16.435 1.00 88.25 292 ILE A N 1
ATOM 2254 C CA . ILE A 1 292 ? -13.370 -9.722 17.768 1.00 88.25 292 ILE A CA 1
ATOM 2255 C C . ILE A 1 292 ? -13.844 -8.515 18.590 1.00 88.25 292 ILE A C 1
ATOM 2257 O O . ILE A 1 292 ? -14.276 -8.687 19.735 1.00 88.25 292 ILE A O 1
ATOM 2261 N N . GLY A 1 293 ? -13.854 -7.313 18.006 1.00 83.06 293 GLY A N 1
ATOM 2262 C CA . GLY A 1 293 ? -14.336 -6.095 18.665 1.00 83.06 293 GLY A CA 1
ATOM 2263 C C . GLY A 1 293 ? -15.782 -6.212 19.146 1.00 83.06 293 GLY A C 1
ATOM 2264 O O . GLY A 1 293 ? -16.087 -5.889 20.295 1.00 83.06 293 GLY A O 1
ATOM 2265 N N . GLN A 1 294 ? -16.667 -6.758 18.311 1.00 82.50 294 GLN A N 1
ATOM 2266 C CA . GLN A 1 294 ? -18.068 -7.002 18.672 1.00 82.50 294 GLN A CA 1
ATOM 2267 C C . GLN A 1 294 ? -18.214 -7.980 19.840 1.00 82.50 294 GLN A C 1
ATOM 2269 O O . GLN A 1 294 ? -19.027 -7.753 20.740 1.00 82.50 294 GLN A O 1
ATOM 2274 N N . SER A 1 295 ? -17.427 -9.058 19.846 1.00 80.88 295 SER A N 1
ATOM 2275 C CA . SER A 1 295 ? -17.470 -10.060 20.914 1.00 80.88 295 SER A CA 1
ATOM 2276 C C . SER A 1 295 ? -17.059 -9.478 22.274 1.00 80.88 295 SER A C 1
ATOM 2278 O O . SER A 1 295 ? -17.691 -9.774 23.288 1.00 80.88 295 SER A O 1
ATOM 2280 N N . SER A 1 296 ? -16.072 -8.575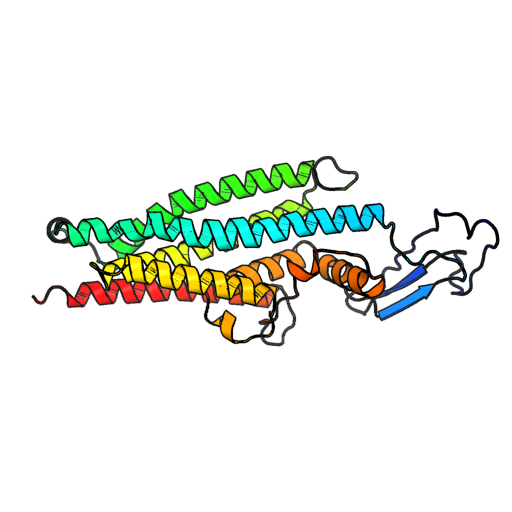 22.288 1.00 76.44 296 SER A N 1
ATOM 2281 C CA . SER A 1 296 ? -15.595 -7.892 23.498 1.00 76.44 296 SER A CA 1
ATOM 2282 C C . SER A 1 296 ? -16.688 -7.032 24.148 1.00 76.44 296 SER A C 1
ATOM 2284 O O . SER A 1 296 ? -16.855 -7.046 25.370 1.00 76.44 296 SER A O 1
ATOM 2286 N N . PHE A 1 297 ? -17.516 -6.360 23.339 1.00 67.56 297 PHE A N 1
ATOM 2287 C CA . PHE A 1 297 ? -18.656 -5.577 23.829 1.00 67.56 297 PHE A CA 1
ATOM 2288 C C . PHE A 1 297 ? -19.746 -6.408 24.508 1.00 67.56 297 PHE A C 1
ATOM 2290 O O . PHE A 1 297 ? -20.442 -5.887 25.377 1.00 67.56 297 PHE A O 1
ATOM 2297 N N . LYS A 1 298 ? -19.923 -7.679 24.130 1.00 64.81 298 LYS A N 1
ATOM 2298 C CA . LYS A 1 298 ? -20.966 -8.544 24.704 1.00 64.81 298 LYS A CA 1
ATOM 2299 C C . LYS A 1 298 ? -20.687 -8.901 26.168 1.00 64.81 298 LYS A C 1
ATOM 2301 O O . LYS A 1 298 ? -21.619 -9.069 26.945 1.00 64.81 298 LYS A O 1
ATOM 2306 N N . ASN A 1 299 ? -19.414 -8.993 26.549 1.00 57.94 299 ASN A N 1
ATOM 2307 C CA . ASN A 1 299 ? -19.008 -9.498 27.863 1.00 57.94 299 ASN A CA 1
ATOM 2308 C C . ASN A 1 299 ? -18.957 -8.422 28.963 1.00 57.94 299 ASN A C 1
ATOM 2310 O O . ASN A 1 299 ? -18.820 -8.766 30.133 1.00 57.94 299 ASN A O 1
ATOM 2314 N N . ARG A 1 300 ? -19.057 -7.130 28.619 1.00 58.84 300 ARG A N 1
ATOM 2315 C CA . ARG A 1 300 ? -18.911 -6.016 29.578 1.00 58.84 300 ARG A CA 1
ATOM 2316 C C . ARG A 1 300 ? -20.209 -5.515 30.217 1.00 58.84 300 ARG A C 1
ATOM 2318 O O . ARG A 1 300 ? -20.144 -4.613 31.038 1.00 58.84 300 ARG A O 1
ATOM 2325 N N . GLU A 1 301 ? -21.360 -6.095 29.888 1.00 49.84 301 GLU A N 1
ATOM 2326 C CA . GLU A 1 301 ? -22.667 -5.677 30.434 1.00 49.84 301 GLU A CA 1
ATOM 2327 C C . GLU A 1 301 ? -23.178 -6.535 31.602 1.00 49.84 301 GLU A C 1
ATOM 2329 O O . GLU A 1 301 ? -24.299 -6.335 32.059 1.00 49.84 301 GLU A O 1
ATOM 2334 N N . ILE A 1 302 ? -22.383 -7.491 32.096 1.00 41.16 302 ILE A N 1
ATOM 2335 C CA . ILE A 1 302 ? -22.761 -8.355 33.233 1.00 41.16 302 ILE A CA 1
ATOM 2336 C C . ILE A 1 302 ? -22.107 -7.888 34.553 1.00 41.16 302 ILE A C 1
ATOM 2338 O O . ILE A 1 302 ? -21.977 -8.672 35.489 1.00 41.16 302 ILE A O 1
ATOM 2342 N N . MET A 1 303 ? -21.663 -6.631 34.645 1.00 35.53 303 MET A N 1
ATOM 2343 C CA . MET A 1 303 ? -21.118 -6.050 35.881 1.00 35.53 303 MET A CA 1
ATOM 2344 C C . MET A 1 303 ? -21.720 -4.684 36.169 1.00 35.53 303 MET A C 1
ATOM 2346 O O . MET A 1 303 ? -21.744 -3.856 35.233 1.00 35.53 303 MET A O 1
#

pLDDT: mean 80.84, std 13.91, range [27.67, 96.62]

Radius of gyration: 24.92 Å; chains: 1; bounding box: 68×37×77 Å

Sequence (303 aa):
SEIGTEIDDDGDCLLLMNDDNNNGIPCDVIWVLDADGDEIVEIRADYLVNEDPAESEYVGESSHRTFIIGTGKMAFVMLLGIFIPLFLALGLVRDETENGTLHYLLSKPIHRAEFILYRLLGYLLLAGTYILVLVLLMALITSLIGPGESLIRLSDFPVWLGIGLATVLVLAAYGALYNTLGMVFPKYGVYMCIVIGVWEFVMGMFTMTLPSATVPMLSISHWALQMIDAIVLIAWPDTLQYSQMAEAFGFDSPLPFFWQPPVHTLETQSPVVALIVSMVVLMAVTLGMIVIGQSSFKNREIM